Protein AF-A0A6N9PBL4-F1 (afdb_monomer)

Foldseek 3Di:
DVVLVCVVVVVVVVVVVVCCVVCVPQDPPDPCCVPCVVVDDDVVVVVVVVVVVVDALCCVQVVVVVCVVPNCPSVVVVVVVVVVVVVCVVPVVVVCVVVVDDDPLSVVCVVPHPVSSVVVVVVVVVCCVPPVLVSRLQSVQVVVCVSVVVCVVVVDDPVVSSVVSSVVVVVVVVVVVVVVVD

Secondary structure (DSSP, 8-state):
-HHHHHHHHHHHHHHHHHHHHHHTT----SHHHHHHGGG---HHHHHHHHHHHH--HIIIIIIHHHHHHS-GGGHHHHHHHHHHHHHHHHHTHHHHHHHT---HHHHHHHHT-HHHHHHHHHHHHHHIIIIIHHHHHHHHHHHHHHHHTHHHHH-S-THHHHHHHHHHHHHHHHHHHHHHT-

Solvent-accessible surface area (backbone atoms only — not comparable to full-atom values): 10303 Å² total; per-residue (Å²): 103,72,64,59,52,53,53,49,53,51,50,51,50,50,51,52,50,54,48,52,66,65,54,70,79,59,76,76,86,41,74,60,44,73,74,48,50,75,84,62,72,53,68,68,57,56,52,51,51,57,52,55,70,67,66,42,52,36,54,68,48,48,51,50,49,48,30,71,75,66,44,76,64,64,53,54,57,56,55,53,48,53,55,49,49,52,54,40,54,71,63,45,42,68,53,45,68,72,65,71,61,90,44,73,50,56,51,44,27,76,73,74,32,66,67,56,21,50,54,51,48,51,52,49,52,50,47,39,64,72,49,51,51,53,47,44,40,50,34,43,22,49,52,52,38,69,74,65,42,48,46,76,74,69,77,46,64,72,65,58,62,34,52,52,40,34,51,52,53,50,51,54,53,49,53,51,59,60,59,76,77,111

Structure (mmCIF, N/CA/C/O backbone):
data_AF-A0A6N9PBL4-F1
#
_entry.id   AF-A0A6N9PBL4-F1
#
loop_
_atom_site.group_PDB
_atom_site.id
_atom_site.type_symbol
_atom_site.label_atom_id
_atom_site.label_alt_id
_atom_site.label_comp_id
_atom_site.label_asym_id
_atom_site.label_entity_id
_atom_site.label_seq_id
_atom_site.pdbx_PDB_ins_code
_atom_site.Cartn_x
_atom_site.Cartn_y
_atom_site.Cartn_z
_atom_site.occupancy
_atom_site.B_iso_or_equiv
_atom_site.auth_seq_id
_atom_site.auth_comp_id
_atom_site.auth_asym_id
_atom_site.auth_atom_id
_atom_site.pdbx_PDB_model_num
ATOM 1 N N . MET A 1 1 ? 10.351 -9.008 -26.653 1.00 64.06 1 MET A N 1
ATOM 2 C CA . MET A 1 1 ? 9.646 -7.709 -26.704 1.00 64.06 1 MET A CA 1
ATOM 3 C C . MET A 1 1 ? 8.263 -7.801 -27.332 1.00 64.06 1 MET A C 1
ATOM 5 O O . MET A 1 1 ? 7.309 -7.540 -26.617 1.00 64.06 1 MET A O 1
ATOM 9 N N . LEU A 1 2 ? 8.120 -8.185 -28.611 1.00 69.62 2 LEU A N 1
ATOM 10 C CA . LEU A 1 2 ? 6.798 -8.228 -29.263 1.00 69.62 2 LEU A CA 1
ATOM 11 C C . LEU A 1 2 ? 5.816 -9.171 -28.544 1.00 69.62 2 LEU A C 1
ATOM 13 O O . LEU A 1 2 ? 4.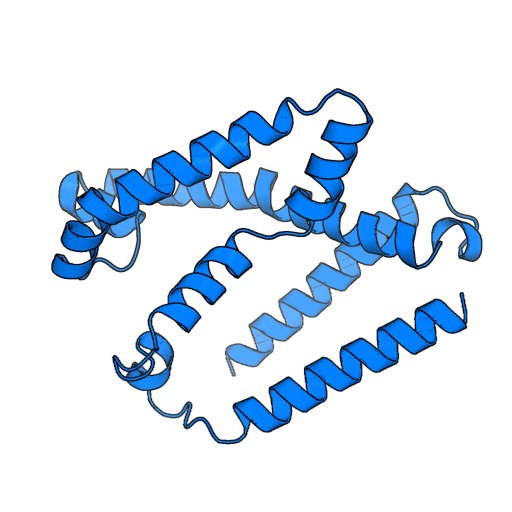695 -8.768 -28.259 1.00 69.62 2 LEU A O 1
ATOM 17 N N . TRP A 1 3 ? 6.267 -10.373 -28.156 1.00 76.00 3 TRP A N 1
ATOM 18 C CA . TRP A 1 3 ? 5.472 -11.294 -27.329 1.00 76.00 3 TRP A CA 1
ATOM 19 C C . TRP A 1 3 ? 5.071 -10.616 -26.010 1.00 76.00 3 TRP A C 1
ATOM 21 O O . TRP A 1 3 ? 3.891 -10.448 -25.750 1.00 76.00 3 TRP A O 1
ATOM 31 N N . THR A 1 4 ? 6.032 -10.100 -25.239 1.00 74.00 4 THR A N 1
ATOM 32 C CA . THR A 1 4 ? 5.795 -9.410 -23.956 1.00 74.00 4 THR A CA 1
ATOM 33 C C . THR A 1 4 ? 4.727 -8.312 -24.041 1.00 74.00 4 THR A C 1
ATOM 35 O O . THR A 1 4 ? 3.841 -8.244 -23.190 1.00 74.00 4 THR A O 1
ATOM 38 N N . ILE A 1 5 ? 4.774 -7.484 -25.089 1.00 75.19 5 ILE A N 1
ATOM 39 C CA . ILE A 1 5 ? 3.793 -6.417 -25.324 1.00 75.19 5 ILE A CA 1
ATOM 40 C C . ILE A 1 5 ? 2.411 -7.006 -25.628 1.00 75.19 5 ILE A C 1
ATOM 42 O O . ILE A 1 5 ? 1.425 -6.577 -25.035 1.00 75.19 5 ILE A O 1
ATOM 46 N N . ILE A 1 6 ? 2.334 -8.016 -26.500 1.00 79.94 6 ILE A N 1
ATOM 47 C CA . ILE A 1 6 ? 1.073 -8.680 -26.855 1.00 79.94 6 ILE A CA 1
ATOM 48 C C . ILE A 1 6 ? 0.449 -9.365 -25.631 1.00 79.94 6 ILE A C 1
ATOM 50 O O . ILE A 1 6 ? -0.744 -9.191 -25.393 1.00 79.94 6 ILE A O 1
ATOM 54 N N . SER A 1 7 ? 1.234 -10.075 -24.809 1.00 80.62 7 SER A N 1
ATOM 55 C CA . SER A 1 7 ? 0.738 -10.667 -23.556 1.00 80.62 7 SER A CA 1
ATOM 56 C C . SER A 1 7 ? 0.242 -9.611 -22.578 1.00 80.62 7 SER A C 1
ATOM 58 O O . SER A 1 7 ? -0.800 -9.800 -21.959 1.00 80.62 7 SER A O 1
ATOM 60 N N . PHE A 1 8 ? 0.964 -8.496 -22.438 1.00 78.69 8 PHE A N 1
ATOM 61 C CA . PHE A 1 8 ? 0.611 -7.447 -21.487 1.00 78.69 8 PHE A CA 1
ATOM 62 C C . PHE A 1 8 ? -0.679 -6.733 -21.890 1.00 78.69 8 PHE A C 1
ATOM 64 O O . PHE A 1 8 ? -1.581 -6.575 -21.069 1.00 78.69 8 PHE A O 1
ATOM 71 N N . ILE A 1 9 ? -0.795 -6.349 -23.163 1.00 80.00 9 ILE A N 1
ATOM 72 C CA . ILE A 1 9 ? -2.001 -5.714 -23.701 1.00 80.00 9 ILE A CA 1
ATOM 73 C C . ILE A 1 9 ? -3.171 -6.698 -23.653 1.00 80.00 9 ILE A C 1
ATOM 75 O O . ILE A 1 9 ? -4.248 -6.333 -23.193 1.00 80.00 9 ILE A O 1
ATOM 79 N N . GLY A 1 10 ? -2.957 -7.955 -24.051 1.00 80.88 10 GLY A N 1
ATOM 80 C CA . GLY A 1 10 ? -3.982 -8.997 -24.002 1.00 80.88 10 GLY A CA 1
ATOM 81 C C . GLY A 1 10 ? -4.507 -9.239 -22.587 1.00 80.88 10 GLY A C 1
ATOM 82 O O . GLY A 1 10 ? -5.718 -9.259 -22.381 1.00 80.88 10 GLY A O 1
ATOM 83 N N . PHE A 1 11 ? -3.617 -9.345 -21.598 1.00 81.81 11 PHE A N 1
ATOM 84 C CA . PHE A 1 11 ? -4.002 -9.509 -20.196 1.00 81.81 11 PHE A CA 1
ATOM 85 C C . PHE A 1 11 ? -4.705 -8.264 -19.643 1.00 81.81 11 PHE A C 1
ATOM 87 O O . PHE A 1 11 ? -5.739 -8.383 -18.994 1.00 81.81 11 PHE A O 1
ATOM 94 N N . THR A 1 12 ? -4.201 -7.066 -19.950 1.00 80.50 12 THR A N 1
ATOM 95 C CA . THR A 1 12 ? -4.811 -5.801 -19.505 1.00 80.50 12 THR A CA 1
ATOM 96 C C . THR A 1 12 ? -6.217 -5.629 -20.078 1.00 80.50 12 THR A C 1
ATOM 98 O O . THR A 1 12 ? -7.138 -5.279 -19.345 1.00 80.50 12 THR A O 1
ATOM 101 N N . ILE A 1 13 ? -6.413 -5.931 -21.366 1.00 80.25 13 ILE A N 1
ATOM 102 C CA . ILE A 1 13 ? -7.733 -5.904 -22.006 1.00 80.25 13 ILE A CA 1
ATOM 103 C C . ILE A 1 13 ? -8.637 -6.975 -21.396 1.00 80.25 13 ILE A C 1
ATOM 105 O O . ILE A 1 13 ? -9.785 -6.678 -21.092 1.00 80.25 13 ILE A O 1
ATOM 109 N N . ALA A 1 14 ? -8.140 -8.191 -21.159 1.00 79.06 14 ALA A N 1
ATOM 110 C CA . ALA A 1 14 ? -8.929 -9.243 -20.524 1.00 79.06 14 ALA A CA 1
ATOM 111 C C . ALA A 1 14 ? -9.407 -8.829 -19.124 1.00 79.06 14 ALA A C 1
ATOM 113 O O . ALA A 1 14 ? -10.590 -8.958 -18.824 1.00 79.06 14 ALA A O 1
ATOM 114 N N . VAL A 1 15 ? -8.524 -8.265 -18.293 1.00 78.38 15 VAL A N 1
ATOM 115 C CA . VAL A 1 15 ? -8.885 -7.748 -16.965 1.00 78.38 15 VAL A CA 1
ATOM 116 C C . VAL A 1 15 ? -9.877 -6.592 -17.078 1.00 78.38 15 VAL A C 1
ATOM 118 O O . VAL A 1 15 ? -10.872 -6.595 -16.363 1.00 78.38 15 VAL A O 1
ATOM 121 N N . ALA A 1 16 ? -9.667 -5.643 -17.994 1.00 75.06 16 ALA A N 1
ATOM 122 C CA . ALA A 1 16 ? -10.580 -4.519 -18.203 1.00 75.06 16 ALA A CA 1
ATOM 123 C C . ALA A 1 16 ? -11.970 -4.975 -18.672 1.00 75.06 16 ALA A C 1
ATOM 125 O O . ALA A 1 16 ? -12.979 -4.453 -18.208 1.00 75.06 16 ALA A O 1
ATOM 126 N N . VAL A 1 17 ? -12.033 -5.974 -19.554 1.00 75.12 17 VAL A N 1
ATOM 127 C CA . VAL A 1 17 ? -13.283 -6.565 -20.040 1.00 75.12 17 VAL A CA 1
ATOM 128 C C . VAL A 1 17 ? -13.981 -7.328 -18.916 1.00 75.12 17 VAL A C 1
ATOM 130 O O . VAL A 1 17 ? -15.166 -7.110 -18.694 1.00 75.12 17 VAL A O 1
ATOM 133 N N . ILE A 1 18 ? -13.265 -8.165 -18.161 1.00 76.00 18 ILE A N 1
ATOM 134 C CA . ILE A 1 18 ? -13.829 -8.897 -17.016 1.00 76.00 18 ILE A CA 1
ATOM 135 C C . ILE A 1 18 ? -14.334 -7.922 -15.947 1.00 76.00 18 ILE A C 1
ATOM 137 O O . ILE A 1 18 ? -15.436 -8.107 -15.440 1.00 76.00 18 ILE A O 1
ATOM 141 N N . ALA A 1 19 ? -13.567 -6.874 -15.636 1.00 68.56 19 ALA A N 1
ATOM 142 C CA . ALA A 1 19 ? -13.979 -5.825 -14.712 1.00 68.56 19 ALA A CA 1
ATOM 143 C C . ALA A 1 19 ? -15.228 -5.104 -15.231 1.00 68.56 19 ALA A C 1
ATOM 145 O O . ALA A 1 19 ? -16.215 -5.024 -14.517 1.00 68.56 19 ALA A O 1
ATOM 146 N N . TYR A 1 20 ? -15.247 -4.679 -16.497 1.00 68.12 20 TYR A N 1
ATOM 147 C CA . TYR A 1 20 ? -16.403 -4.009 -17.095 1.00 68.12 20 TYR A CA 1
ATOM 148 C C . TYR A 1 20 ? -17.663 -4.881 -17.083 1.00 68.12 20 TYR A C 1
ATOM 150 O O . TYR A 1 20 ? -18.725 -4.409 -16.693 1.00 68.12 20 TYR A O 1
ATOM 158 N N . PHE A 1 21 ? -17.559 -6.160 -17.456 1.00 65.19 21 PHE A N 1
ATOM 159 C CA . PHE A 1 21 ? -18.693 -7.085 -17.406 1.00 65.19 21 PHE A CA 1
ATOM 160 C C . PHE A 1 21 ? -19.167 -7.353 -15.978 1.00 65.19 21 PHE A C 1
ATOM 162 O O . PHE A 1 21 ? -20.364 -7.500 -15.766 1.00 65.19 21 PHE A O 1
ATOM 169 N N . LYS A 1 22 ? -18.255 -7.396 -15.002 1.00 61.41 22 LYS A N 1
ATOM 170 C CA . LYS A 1 22 ? -18.597 -7.663 -13.602 1.00 61.41 22 LYS A CA 1
ATOM 171 C C . LYS A 1 22 ? -19.119 -6.431 -12.860 1.00 61.41 22 LYS A C 1
ATOM 173 O O . LYS A 1 22 ? -19.887 -6.587 -11.925 1.00 61.41 22 LYS A O 1
ATOM 178 N N . THR A 1 23 ? -18.748 -5.230 -13.299 1.00 58.50 23 THR A N 1
ATOM 179 C CA . THR A 1 23 ? -19.224 -3.946 -12.756 1.00 58.50 23 THR A CA 1
ATOM 180 C C . THR A 1 23 ? -20.518 -3.464 -13.425 1.00 58.50 23 THR A C 1
ATOM 182 O O . THR A 1 23 ? -21.161 -2.555 -12.917 1.00 58.50 23 THR A O 1
ATOM 185 N N . LYS A 1 24 ? -20.935 -4.063 -14.551 1.00 51.72 24 LYS A N 1
ATOM 186 C CA . LYS A 1 24 ? -22.125 -3.638 -15.309 1.00 51.72 24 LYS A CA 1
ATOM 187 C C . LYS A 1 24 ? -23.461 -3.882 -14.586 1.00 51.72 24 LYS A C 1
ATOM 189 O O . LYS A 1 24 ? -24.419 -3.185 -14.899 1.00 51.72 24 LYS A O 1
ATOM 194 N N . ASP A 1 25 ? -23.511 -4.826 -13.647 1.00 50.25 25 ASP A N 1
ATOM 195 C CA . ASP A 1 25 ? -24.736 -5.216 -12.926 1.00 50.25 25 ASP A CA 1
ATOM 196 C C . ASP A 1 25 ? -24.784 -4.735 -11.457 1.00 50.25 25 ASP A C 1
ATOM 198 O O . ASP A 1 25 ? -25.740 -5.052 -10.753 1.00 50.25 25 ASP A O 1
ATOM 202 N N . ASP A 1 26 ? -23.790 -3.972 -10.975 1.00 50.00 26 ASP A N 1
ATOM 203 C CA . ASP A 1 26 ? -23.803 -3.424 -9.607 1.00 50.00 26 ASP A CA 1
ATOM 204 C C . ASP A 1 26 ? -24.421 -2.013 -9.585 1.00 50.00 26 ASP A C 1
ATOM 206 O O . ASP A 1 26 ? -23.862 -1.0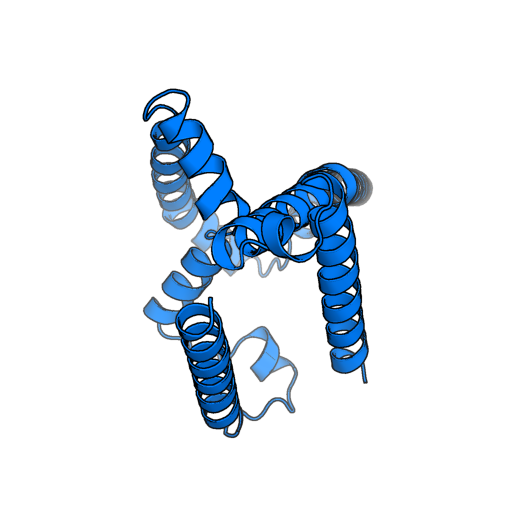58 -10.129 1.00 50.00 26 ASP A O 1
ATOM 210 N N . ASP A 1 27 ? -25.569 -1.875 -8.915 1.00 43.28 27 ASP A N 1
ATOM 211 C CA . ASP A 1 27 ? -26.237 -0.598 -8.635 1.00 43.28 27 ASP A CA 1
ATOM 212 C C . ASP A 1 27 ? -25.378 0.266 -7.687 1.00 43.28 27 ASP A C 1
ATOM 214 O O . ASP A 1 27 ? -25.436 0.156 -6.461 1.00 43.28 27 ASP A O 1
ATOM 218 N N . GLN A 1 28 ? -24.575 1.168 -8.257 1.00 48.75 28 GLN A N 1
ATOM 219 C CA . GLN A 1 28 ? -23.738 2.131 -7.519 1.00 48.75 28 GLN A CA 1
ATOM 220 C C . GLN A 1 28 ? -24.491 3.416 -7.118 1.00 48.75 28 GLN A C 1
ATOM 222 O O . GLN A 1 28 ? -23.882 4.431 -6.784 1.00 48.75 28 GLN A O 1
ATOM 227 N N . THR A 1 29 ? -25.826 3.421 -7.166 1.00 49.22 29 THR A N 1
ATOM 228 C CA . THR A 1 29 ? -26.639 4.633 -6.964 1.00 49.22 29 THR A CA 1
ATOM 229 C C . THR A 1 29 ? -26.885 4.999 -5.500 1.00 49.22 29 THR A C 1
ATOM 231 O O . THR A 1 29 ? -27.443 6.060 -5.225 1.00 49.22 29 THR A O 1
ATOM 234 N N . THR A 1 30 ? -26.498 4.160 -4.535 1.00 48.72 30 THR A N 1
ATOM 235 C CA . THR A 1 30 ? -26.795 4.402 -3.113 1.00 48.72 30 THR A CA 1
ATOM 236 C C . THR A 1 30 ? -25.537 4.276 -2.259 1.00 48.72 30 THR A C 1
ATOM 238 O O . THR A 1 30 ? -24.846 3.261 -2.294 1.00 48.72 30 THR A O 1
ATOM 241 N N . ALA A 1 31 ? -25.254 5.300 -1.445 1.00 49.72 31 ALA A N 1
ATOM 242 C CA . ALA A 1 31 ? -24.062 5.381 -0.595 1.00 49.72 31 ALA A CA 1
ATOM 243 C C . ALA A 1 31 ? -23.891 4.176 0.359 1.00 49.72 31 ALA A C 1
ATOM 245 O O . ALA A 1 31 ? -22.765 3.839 0.712 1.00 49.72 31 ALA A O 1
ATOM 246 N N . GLU A 1 32 ? -24.977 3.485 0.730 1.00 44.75 32 GLU A N 1
ATOM 247 C CA . GLU A 1 32 ? -24.934 2.242 1.521 1.00 44.75 32 GLU A CA 1
ATOM 248 C C . GLU A 1 32 ? -24.449 1.012 0.728 1.00 44.75 32 GLU A C 1
ATOM 250 O O . GLU A 1 32 ? -23.796 0.137 1.301 1.00 44.75 32 GLU A O 1
ATOM 255 N N . GLY A 1 33 ? -24.714 0.948 -0.583 1.00 47.44 33 GLY A N 1
ATOM 256 C CA . GLY A 1 33 ? -24.191 -0.092 -1.477 1.00 47.44 33 GLY A CA 1
ATOM 257 C C . GLY A 1 33 ? -22.682 0.048 -1.685 1.00 47.44 33 GLY A C 1
ATOM 258 O O . GLY A 1 33 ? -21.956 -0.939 -1.594 1.00 47.44 33 GLY A O 1
ATOM 259 N N . TYR A 1 34 ? -22.207 1.291 -1.820 1.00 49.16 34 TYR A N 1
ATOM 260 C CA . TYR A 1 34 ? -20.787 1.622 -1.981 1.00 49.16 34 TYR A CA 1
ATOM 261 C C . TYR A 1 34 ? -19.966 1.411 -0.698 1.00 49.16 34 TYR A C 1
ATOM 263 O O . TYR A 1 34 ? -18.849 0.904 -0.748 1.00 49.16 34 TYR A O 1
ATOM 271 N N . PHE A 1 35 ? -20.511 1.778 0.471 1.00 49.84 35 PHE A N 1
ATOM 272 C CA . PHE A 1 35 ? -19.766 1.711 1.738 1.00 49.84 35 PHE A CA 1
ATOM 273 C C . PHE A 1 35 ? -19.862 0.376 2.475 1.00 49.84 35 PHE A C 1
ATOM 275 O O . PHE A 1 35 ? -18.975 0.071 3.272 1.00 49.84 35 PHE A O 1
ATOM 282 N N . LEU A 1 36 ? -20.921 -0.410 2.259 1.00 48.88 36 LEU A N 1
ATOM 283 C CA . LEU A 1 36 ? -21.159 -1.620 3.050 1.00 48.88 36 LEU A CA 1
ATOM 284 C C . LEU A 1 36 ? -21.409 -2.879 2.225 1.00 48.88 36 LEU A C 1
ATOM 286 O O . LEU A 1 36 ? -21.567 -3.941 2.838 1.00 48.88 36 LEU A O 1
ATOM 290 N N . ALA A 1 37 ? -21.516 -2.757 0.892 1.00 51.34 37 ALA A N 1
ATOM 291 C CA . ALA A 1 37 ? -21.932 -3.827 -0.014 1.00 51.34 37 ALA A CA 1
ATOM 292 C C . ALA A 1 37 ? -22.991 -4.737 0.643 1.00 51.34 37 ALA A C 1
ATOM 294 O O . ALA A 1 37 ? -22.830 -5.945 0.849 1.00 51.34 37 ALA A O 1
ATOM 295 N N . GLY A 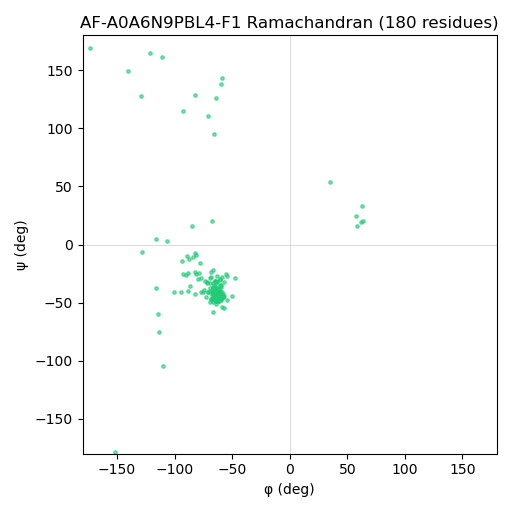1 38 ? -24.047 -4.064 1.114 1.00 45.22 38 GLY A N 1
ATOM 296 C CA . GLY A 1 38 ? -25.261 -4.669 1.646 1.00 45.22 38 GLY A CA 1
ATOM 297 C C . GLY A 1 38 ? -25.092 -5.631 2.824 1.00 45.22 38 GLY A C 1
ATOM 298 O O . GLY A 1 38 ? -25.940 -6.503 2.980 1.00 45.22 38 GLY A O 1
ATOM 299 N N . ARG A 1 39 ? -24.029 -5.541 3.646 1.00 51.78 39 ARG A N 1
ATOM 300 C CA . ARG A 1 39 ? -23.763 -6.504 4.749 1.00 51.78 39 ARG A CA 1
ATOM 301 C C . ARG A 1 39 ? -23.625 -7.961 4.262 1.00 51.78 39 ARG A C 1
ATOM 303 O O . ARG A 1 39 ? -23.708 -8.880 5.075 1.00 51.78 39 ARG A O 1
ATOM 310 N N . GLY A 1 40 ? -23.425 -8.169 2.957 1.00 54.12 40 GLY A N 1
ATOM 311 C CA . GLY A 1 40 ? -23.547 -9.464 2.286 1.00 54.12 40 GLY A CA 1
ATOM 312 C C . GLY A 1 40 ? -22.253 -10.001 1.679 1.00 54.12 40 GLY A C 1
ATOM 313 O O . GLY A 1 40 ? -22.296 -11.038 1.017 1.00 54.12 40 GLY A O 1
ATOM 314 N N . LEU A 1 41 ? -21.101 -9.339 1.878 1.00 61.34 41 LEU A N 1
ATOM 315 C CA . LEU A 1 41 ? -19.848 -9.876 1.348 1.00 61.34 41 LEU A CA 1
ATOM 316 C C . LEU A 1 41 ? -19.507 -11.213 2.018 1.00 61.34 41 LEU A C 1
ATOM 318 O O . LEU A 1 41 ? -19.379 -11.267 3.246 1.00 61.34 41 LEU A O 1
ATOM 322 N N . PRO A 1 42 ? -19.265 -12.279 1.235 1.00 72.50 42 PRO A N 1
ATOM 323 C CA . PRO A 1 42 ? -18.749 -13.518 1.785 1.00 72.50 42 PRO A CA 1
ATOM 324 C C . PRO A 1 42 ? -17.397 -13.243 2.450 1.00 72.50 42 PRO A C 1
ATOM 326 O O . PRO A 1 42 ? -16.552 -12.548 1.880 1.00 72.50 42 PRO A O 1
ATOM 329 N N . GLY A 1 43 ? -17.146 -13.836 3.620 1.00 72.69 43 GLY A N 1
ATOM 330 C CA . GLY A 1 43 ? -15.888 -13.639 4.355 1.00 72.69 43 GLY A CA 1
ATOM 331 C C . GLY A 1 43 ? -14.631 -13.945 3.526 1.00 72.69 43 GLY A C 1
ATOM 332 O O . GLY A 1 43 ? -13.595 -13.321 3.734 1.00 72.69 43 GLY A O 1
ATOM 333 N N . ILE A 1 44 ? -14.740 -14.829 2.525 1.00 76.19 44 ILE A N 1
ATOM 334 C CA . ILE A 1 44 ? -13.659 -15.131 1.577 1.00 76.19 44 ILE A CA 1
ATOM 335 C C . ILE A 1 44 ? -13.270 -13.910 0.723 1.00 76.19 44 ILE A C 1
ATOM 337 O O . ILE A 1 44 ? -12.092 -13.702 0.455 1.00 76.19 44 ILE A O 1
ATOM 341 N N . VAL A 1 45 ? -14.241 -13.078 0.328 1.00 77.88 45 VAL A N 1
ATOM 342 C CA . VAL A 1 45 ? -14.014 -11.874 -0.488 1.00 77.88 45 VAL A CA 1
ATOM 343 C C . VAL A 1 45 ? -13.379 -10.781 0.366 1.00 77.88 45 VAL A C 1
ATOM 345 O O . VAL A 1 45 ? -12.450 -10.120 -0.085 1.00 77.88 45 VAL A O 1
ATOM 348 N N . ILE A 1 46 ? -13.811 -10.647 1.624 1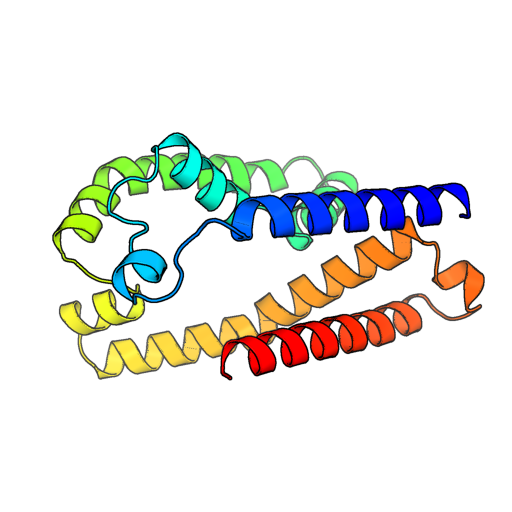.00 76.06 46 ILE A N 1
ATOM 349 C CA . ILE A 1 46 ? -13.207 -9.714 2.587 1.00 76.06 46 ILE A CA 1
ATOM 350 C C . ILE A 1 46 ? -11.744 -10.096 2.842 1.00 76.06 46 ILE A C 1
ATOM 352 O O . ILE A 1 46 ? -10.860 -9.248 2.745 1.00 76.06 46 ILE A O 1
ATOM 356 N N . ALA A 1 47 ? -11.475 -11.377 3.111 1.00 77.25 47 ALA A N 1
ATOM 357 C CA . ALA A 1 47 ? -10.117 -11.876 3.303 1.00 77.25 47 ALA A CA 1
ATOM 358 C C . ALA A 1 47 ? -9.254 -11.673 2.047 1.00 77.25 47 ALA A C 1
ATOM 360 O O . ALA A 1 47 ? -8.128 -11.193 2.150 1.00 77.25 47 ALA A O 1
ATOM 361 N N . GLY A 1 48 ? -9.800 -11.969 0.862 1.00 81.31 48 GLY A N 1
ATOM 362 C CA . GLY A 1 48 ? -9.128 -11.735 -0.415 1.00 81.31 48 GLY A CA 1
ATOM 363 C C . GLY A 1 48 ? -8.789 -10.262 -0.641 1.00 81.3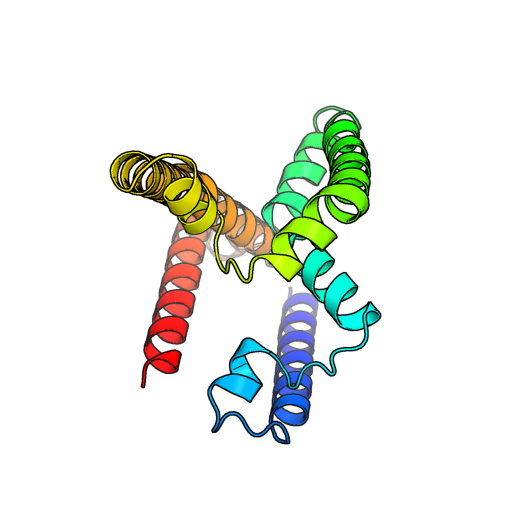1 48 GLY A C 1
ATOM 364 O O . GLY A 1 48 ? -7.656 -9.949 -0.987 1.00 81.31 48 GLY A O 1
ATOM 365 N N . SER A 1 49 ? -9.727 -9.349 -0.377 1.00 81.19 49 SER A N 1
ATOM 366 C CA . SER A 1 49 ? -9.489 -7.907 -0.494 1.00 81.19 49 SER A CA 1
ATOM 367 C C . SER A 1 49 ? -8.411 -7.429 0.475 1.00 81.19 49 SER A C 1
ATOM 369 O O . SER A 1 49 ? -7.522 -6.695 0.063 1.00 81.19 49 SER A O 1
ATOM 371 N N . LEU A 1 50 ? -8.451 -7.861 1.740 1.00 80.88 50 LEU A N 1
ATOM 372 C CA . LEU A 1 50 ? -7.446 -7.486 2.740 1.00 80.88 50 LEU A CA 1
ATOM 373 C C . LEU A 1 50 ? -6.046 -7.988 2.364 1.00 80.88 50 LEU A C 1
ATOM 375 O O . LEU A 1 50 ? -5.073 -7.252 2.523 1.00 80.88 50 LEU A O 1
ATOM 379 N N . LEU A 1 51 ? -5.940 -9.208 1.825 1.00 82.94 51 LEU A N 1
ATOM 380 C CA . LEU A 1 51 ? -4.675 -9.735 1.307 1.00 82.94 51 LEU A CA 1
ATOM 381 C C . LEU A 1 51 ? -4.187 -8.946 0.087 1.00 82.94 51 LEU A C 1
ATOM 383 O O . LEU A 1 51 ? -3.016 -8.582 0.024 1.00 82.94 51 LEU A O 1
ATOM 387 N N . LEU A 1 52 ? -5.078 -8.631 -0.857 1.00 81.38 52 LEU A N 1
ATOM 388 C CA . LEU A 1 52 ? -4.743 -7.843 -2.047 1.00 81.38 52 LEU A CA 1
ATOM 389 C C . LEU A 1 52 ? -4.313 -6.413 -1.703 1.00 81.38 52 LEU A C 1
ATOM 391 O O . LEU A 1 52 ? -3.472 -5.857 -2.396 1.00 81.38 52 LEU A O 1
ATOM 395 N N . THR A 1 53 ? -4.847 -5.823 -0.631 1.00 82.00 53 THR A N 1
ATOM 396 C CA . THR A 1 53 ? -4.401 -4.511 -0.136 1.00 82.00 53 THR A CA 1
ATOM 397 C C . THR A 1 53 ? -2.995 -4.561 0.458 1.00 82.00 53 THR A C 1
ATOM 399 O O . THR A 1 53 ? -2.292 -3.553 0.425 1.00 82.00 53 THR A O 1
ATOM 402 N N . ASN A 1 54 ? -2.571 -5.704 1.004 1.00 82.75 54 ASN A N 1
ATOM 403 C CA . ASN A 1 54 ? -1.210 -5.850 1.510 1.00 82.75 54 ASN A CA 1
ATOM 404 C C . ASN A 1 54 ? -0.201 -6.007 0.363 1.00 82.75 54 ASN A C 1
ATOM 406 O O . ASN A 1 54 ? 0.836 -5.354 0.394 1.00 82.75 54 ASN A O 1
ATOM 410 N N . ILE A 1 55 ? -0.543 -6.782 -0.675 1.00 83.06 55 ILE A N 1
ATOM 411 C CA . ILE A 1 55 ? 0.353 -7.060 -1.805 1.00 83.06 55 ILE A CA 1
ATOM 412 C C . ILE A 1 55 ? 0.532 -5.819 -2.684 1.00 83.06 55 ILE A C 1
ATOM 414 O O . ILE A 1 55 ? -0.355 -5.424 -3.440 1.00 83.06 55 ILE A O 1
ATOM 418 N N . SER A 1 56 ? 1.735 -5.250 -2.649 1.00 81.44 56 SER A N 1
ATOM 419 C CA . SER A 1 56 ? 2.116 -4.092 -3.460 1.00 81.44 56 SER A CA 1
ATOM 420 C C . SER A 1 56 ? 3.316 -4.381 -4.372 1.00 81.44 56 SER A C 1
ATOM 422 O O . SER A 1 56 ? 4.057 -5.352 -4.193 1.00 81.44 56 SER A O 1
ATOM 424 N N . ALA A 1 57 ? 3.542 -3.511 -5.364 1.00 76.94 57 ALA A N 1
ATOM 425 C CA . ALA A 1 57 ? 4.724 -3.585 -6.232 1.00 76.94 57 ALA A CA 1
ATOM 426 C C . ALA A 1 57 ? 6.044 -3.449 -5.443 1.00 76.94 57 ALA A C 1
ATOM 428 O O . ALA A 1 57 ? 7.064 -4.025 -5.823 1.00 76.94 57 ALA A O 1
ATOM 429 N N . GLU A 1 58 ? 6.011 -2.722 -4.323 1.00 80.19 58 GLU A N 1
ATOM 430 C CA . GLU A 1 58 ? 7.119 -2.612 -3.374 1.00 80.19 58 GLU A CA 1
ATOM 431 C C . GLU A 1 58 ? 7.455 -3.972 -2.756 1.00 80.19 58 GLU A C 1
ATOM 433 O O . GLU A 1 58 ? 8.616 -4.380 -2.776 1.00 80.19 58 GLU A O 1
ATOM 438 N N . GLN A 1 59 ? 6.460 -4.712 -2.262 1.00 81.06 59 GLN A N 1
ATOM 439 C CA . GLN A 1 59 ? 6.703 -6.052 -1.729 1.00 81.06 59 GLN A CA 1
ATOM 440 C C . GLN A 1 59 ? 7.195 -6.995 -2.835 1.00 81.06 59 GLN A C 1
ATOM 442 O O . GLN A 1 59 ? 8.237 -7.629 -2.682 1.00 81.06 59 GLN A O 1
ATOM 447 N N . LEU A 1 60 ? 6.526 -7.030 -3.990 1.00 80.75 60 LEU A N 1
ATOM 448 C CA . LEU A 1 60 ? 6.853 -7.978 -5.062 1.00 80.75 60 LEU A CA 1
ATOM 449 C C . LEU A 1 60 ? 8.249 -7.805 -5.671 1.00 80.75 60 LEU A C 1
ATOM 451 O O . LEU A 1 60 ? 8.830 -8.791 -6.114 1.00 80.75 60 LEU A O 1
ATOM 455 N N . VAL A 1 61 ? 8.796 -6.592 -5.736 1.00 79.75 61 VAL A N 1
ATOM 456 C CA . VAL A 1 61 ? 10.115 -6.366 -6.359 1.00 79.75 61 VAL A CA 1
ATOM 457 C C . VAL A 1 61 ? 11.150 -5.865 -5.363 1.00 79.75 61 VAL A C 1
ATOM 459 O O . VAL A 1 61 ? 12.298 -6.303 -5.411 1.00 79.75 61 VAL A O 1
ATOM 462 N N . GLY A 1 62 ? 10.759 -5.010 -4.421 1.00 77.44 62 GLY A N 1
ATOM 463 C CA . GLY A 1 62 ? 11.641 -4.505 -3.373 1.00 77.44 62 GLY A CA 1
ATOM 464 C C . GLY A 1 62 ? 12.069 -5.609 -2.410 1.00 77.44 62 GLY A C 1
ATOM 465 O O . GLY A 1 62 ? 13.262 -5.890 -2.302 1.00 77.44 62 GLY A O 1
ATOM 466 N N . THR A 1 63 ? 11.120 -6.287 -1.754 1.00 79.94 63 THR A N 1
ATOM 467 C CA . THR A 1 63 ? 11.474 -7.327 -0.763 1.00 79.94 63 THR A CA 1
ATOM 468 C C . THR A 1 63 ? 12.085 -8.574 -1.406 1.00 79.94 63 THR A C 1
ATOM 470 O O . THR A 1 63 ? 13.025 -9.148 -0.852 1.00 79.94 63 THR A O 1
ATOM 473 N N . ASN A 1 64 ? 11.656 -8.939 -2.619 1.00 83.75 64 ASN A N 1
ATOM 474 C CA . ASN A 1 64 ? 12.280 -10.020 -3.389 1.00 83.75 64 ASN A CA 1
ATOM 475 C C . ASN A 1 64 ? 13.714 -9.668 -3.817 1.00 83.75 64 ASN A C 1
ATOM 477 O O . ASN A 1 64 ? 14.611 -10.502 -3.692 1.00 83.75 64 ASN A O 1
ATOM 481 N N . GLY A 1 65 ? 13.965 -8.426 -4.245 1.00 79.94 65 GLY A N 1
ATOM 482 C CA . GLY A 1 65 ? 15.313 -7.945 -4.554 1.00 79.94 65 GLY A CA 1
ATOM 483 C C . GLY A 1 65 ? 16.221 -7.896 -3.322 1.00 79.94 65 GLY A C 1
ATOM 484 O O . GLY A 1 65 ? 17.377 -8.308 -3.390 1.00 79.94 65 GLY A O 1
ATOM 485 N N . GLN A 1 66 ? 15.689 -7.464 -2.174 1.00 80.62 66 GLN A N 1
ATOM 486 C CA . GLN A 1 66 ? 16.406 -7.499 -0.895 1.00 80.62 66 GLN A CA 1
ATOM 487 C C . GLN A 1 66 ? 16.737 -8.933 -0.473 1.00 80.62 66 GLN A C 1
ATOM 489 O O . GLN A 1 66 ? 17.863 -9.199 -0.060 1.00 80.62 66 GLN A O 1
ATOM 494 N N . THR A 1 67 ? 15.798 -9.867 -0.629 1.00 83.69 67 THR A N 1
ATOM 495 C CA . THR A 1 67 ? 15.998 -11.288 -0.303 1.00 83.69 67 THR A CA 1
ATOM 496 C C . THR A 1 67 ? 17.054 -11.932 -1.199 1.00 83.69 67 THR A C 1
ATOM 498 O O . THR A 1 67 ? 17.853 -12.732 -0.722 1.00 83.69 67 THR A O 1
ATOM 501 N N . TRP A 1 68 ? 17.099 -11.543 -2.476 1.00 82.25 68 TRP A N 1
ATOM 502 C CA . TRP A 1 68 ? 18.122 -11.992 -3.420 1.00 82.25 68 TRP A CA 1
ATOM 503 C C . TRP A 1 68 ? 19.519 -11.453 -3.086 1.00 82.25 68 TRP A C 1
ATOM 505 O O . TRP A 1 68 ? 20.503 -12.179 -3.191 1.00 82.25 68 TRP A O 1
ATOM 515 N N . ALA A 1 69 ? 19.620 -10.176 -2.705 1.00 82.81 69 ALA A N 1
ATOM 516 C CA . ALA A 1 69 ? 20.901 -9.530 -2.415 1.00 82.81 69 ALA A CA 1
ATOM 517 C C . ALA A 1 69 ? 21.459 -9.864 -1.023 1.00 82.81 69 ALA A C 1
ATOM 519 O O . ALA A 1 69 ? 22.671 -9.836 -0.823 1.00 82.81 69 ALA A O 1
ATOM 520 N N . SER A 1 70 ? 20.579 -10.125 -0.058 1.00 77.12 70 SER A N 1
ATOM 521 C CA . SER A 1 70 ? 20.946 -10.427 1.322 1.00 77.12 70 SER A CA 1
ATOM 522 C C . SER A 1 70 ? 20.657 -11.895 1.640 1.00 77.12 70 SER A C 1
ATOM 524 O O . SER A 1 70 ? 21.414 -12.762 1.228 1.00 77.12 70 SER A O 1
ATOM 526 N N . ASN A 1 71 ? 19.592 -12.193 2.379 1.00 83.06 71 ASN A N 1
ATOM 527 C CA . ASN A 1 71 ? 19.141 -13.541 2.723 1.00 83.06 71 ASN A CA 1
ATOM 528 C C . ASN A 1 71 ? 17.614 -13.519 2.936 1.00 83.06 71 ASN A C 1
ATOM 530 O O . ASN A 1 71 ? 16.983 -12.466 2.874 1.00 83.06 71 ASN A O 1
ATOM 534 N N . MET A 1 72 ? 17.009 -14.656 3.295 1.00 82.50 72 MET A N 1
ATOM 535 C CA . MET A 1 72 ? 15.579 -14.764 3.653 1.00 82.50 72 MET A CA 1
ATOM 536 C C . MET A 1 72 ? 15.186 -14.050 4.967 1.00 82.50 72 MET A C 1
ATOM 538 O O . MET A 1 72 ? 14.145 -14.346 5.548 1.00 82.50 72 MET A O 1
ATOM 542 N N . SER A 1 73 ? 15.982 -13.096 5.458 1.00 83.75 73 SER A N 1
ATOM 543 C CA . SER A 1 73 ? 15.683 -12.324 6.671 1.00 83.75 73 SER A CA 1
ATOM 544 C C . SER A 1 73 ? 14.441 -11.442 6.517 1.00 83.75 73 SER A C 1
ATOM 546 O O . SER A 1 73 ? 13.703 -11.272 7.485 1.00 83.75 73 SER A O 1
ATOM 548 N N . ALA A 1 74 ? 14.154 -10.947 5.307 1.00 79.88 74 ALA A N 1
ATOM 549 C CA . ALA A 1 74 ? 12.939 -10.180 5.017 1.00 79.88 74 ALA A CA 1
ATOM 550 C C . ALA A 1 74 ? 11.652 -10.978 5.312 1.00 79.88 74 ALA A C 1
ATOM 552 O O . ALA A 1 74 ? 10.645 -10.401 5.716 1.00 79.88 74 ALA A O 1
ATOM 553 N N . MET A 1 75 ? 11.701 -12.314 5.218 1.00 83.69 75 MET A N 1
ATOM 554 C CA . MET A 1 75 ? 10.570 -13.193 5.536 1.00 83.69 75 MET A CA 1
ATOM 555 C C . MET A 1 75 ? 10.157 -13.111 7.013 1.00 83.69 75 MET A C 1
ATOM 557 O O . MET A 1 75 ? 8.989 -13.317 7.334 1.00 83.69 75 MET A O 1
ATOM 561 N N . ALA A 1 76 ? 11.082 -12.777 7.921 1.00 86.38 76 ALA A N 1
ATOM 562 C CA . ALA A 1 76 ? 10.759 -12.624 9.337 1.00 86.38 76 ALA A CA 1
ATOM 563 C C . ALA A 1 76 ? 9.716 -11.517 9.567 1.00 86.38 76 ALA A C 1
ATOM 565 O O . ALA A 1 76 ? 8.851 -11.668 10.428 1.00 86.38 76 ALA A O 1
ATOM 566 N N . PHE A 1 77 ? 9.757 -10.440 8.773 1.00 83.81 77 PHE A N 1
ATOM 567 C CA . PHE A 1 77 ? 8.786 -9.351 8.865 1.00 83.81 77 PHE A CA 1
ATOM 568 C C . PHE A 1 77 ? 7.378 -9.820 8.483 1.00 83.81 77 PHE A C 1
ATOM 570 O O . PHE A 1 77 ? 6.428 -9.580 9.225 1.00 83.81 77 PHE A O 1
ATOM 577 N N . GLU A 1 78 ? 7.259 -10.574 7.390 1.00 84.44 78 GLU A N 1
ATOM 578 C CA . GLU A 1 78 ? 5.980 -11.104 6.902 1.00 84.44 78 GLU A CA 1
ATOM 579 C C . GLU A 1 78 ? 5.375 -12.140 7.863 1.00 84.44 78 GLU A C 1
ATOM 581 O O . GLU A 1 78 ? 4.181 -12.105 8.165 1.00 84.44 78 GLU A O 1
ATOM 586 N N . VAL A 1 79 ? 6.199 -13.032 8.429 1.00 87.88 79 VAL A N 1
ATOM 587 C CA . VAL A 1 79 ? 5.730 -14.032 9.406 1.00 87.88 79 VAL A CA 1
ATOM 588 C C . VAL A 1 79 ? 5.231 -13.357 10.68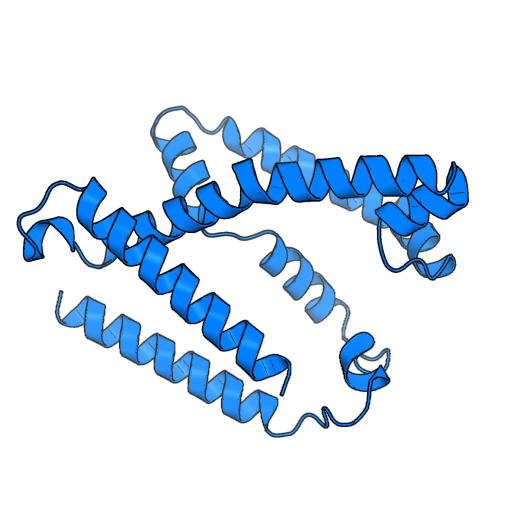7 1.00 87.88 79 VAL A C 1
ATOM 590 O O . VAL A 1 79 ? 4.165 -13.707 11.199 1.00 87.88 79 VAL A O 1
ATOM 593 N N . VAL A 1 80 ? 5.963 -12.363 11.198 1.00 89.94 80 VAL A N 1
ATOM 594 C CA . VAL A 1 80 ? 5.543 -11.602 12.387 1.00 89.94 80 VAL A CA 1
ATOM 595 C C . VAL A 1 80 ? 4.287 -10.777 12.098 1.00 89.94 80 VAL A C 1
ATOM 597 O O . VAL A 1 80 ? 3.400 -10.704 12.956 1.00 89.94 80 VAL A O 1
ATOM 600 N N . ALA A 1 81 ? 4.165 -10.199 10.899 1.00 86.94 81 ALA A N 1
ATOM 601 C CA . ALA A 1 81 ? 2.969 -9.481 10.472 1.00 86.94 81 ALA A CA 1
ATOM 602 C C . ALA A 1 81 ? 1.742 -10.405 10.449 1.00 86.94 81 ALA A C 1
ATOM 604 O O . ALA A 1 81 ? 0.718 -10.060 11.036 1.00 86.94 81 ALA A O 1
ATOM 605 N N . ALA A 1 82 ? 1.860 -11.614 9.890 1.00 86.69 82 ALA A N 1
ATOM 606 C CA . ALA A 1 82 ? 0.773 -12.592 9.855 1.00 86.69 82 ALA A CA 1
ATOM 607 C C . ALA A 1 82 ? 0.278 -12.978 11.262 1.00 86.69 82 ALA A C 1
ATOM 609 O O . ALA A 1 82 ? -0.928 -12.966 11.530 1.00 86.69 82 ALA A O 1
ATOM 610 N N . VAL A 1 83 ? 1.198 -13.259 12.193 1.00 89.12 83 VAL A N 1
ATOM 611 C CA . VAL A 1 83 ? 0.851 -13.558 13.595 1.00 89.12 83 VAL A CA 1
ATOM 612 C C . VAL A 1 83 ? 0.193 -12.351 14.270 1.00 89.12 83 VAL A C 1
ATOM 614 O O . VAL A 1 83 ? -0.819 -12.497 14.959 1.00 89.12 83 VAL A O 1
ATOM 617 N N . SER A 1 84 ? 0.716 -11.147 14.039 1.00 88.00 84 SER A N 1
ATOM 618 C CA . SER A 1 84 ? 0.149 -9.911 14.590 1.00 88.00 84 SER A CA 1
ATOM 619 C C . SER A 1 84 ? -1.259 -9.644 14.052 1.00 88.00 84 SER A C 1
ATOM 621 O O . SER A 1 84 ? -2.147 -9.271 14.818 1.00 88.00 84 SER A O 1
ATOM 623 N N . CYS A 1 85 ? -1.501 -9.902 12.764 1.00 85.12 85 CYS A N 1
ATOM 624 C CA . CYS A 1 85 ? -2.820 -9.808 12.143 1.00 85.12 85 CYS A CA 1
ATOM 625 C C . CYS A 1 85 ? -3.812 -10.806 12.746 1.00 85.12 85 CYS A C 1
ATOM 627 O O . CYS A 1 85 ? -4.953 -10.428 12.993 1.00 85.12 85 CYS A O 1
ATOM 629 N N . LEU A 1 86 ? -3.394 -12.042 13.045 1.00 87.69 86 LEU A N 1
ATOM 630 C CA . LEU A 1 86 ? -4.247 -13.024 13.728 1.00 87.69 86 LEU A CA 1
ATOM 631 C C . LEU A 1 86 ? -4.654 -12.549 15.127 1.00 87.69 86 LEU A C 1
ATOM 633 O O . LEU A 1 86 ? -5.831 -12.603 15.486 1.00 87.69 86 LEU A O 1
ATOM 637 N N . ILE A 1 87 ? -3.702 -12.028 15.904 1.00 88.75 87 ILE A N 1
ATOM 638 C CA . ILE A 1 87 ? -3.979 -11.472 17.236 1.00 88.75 87 ILE A CA 1
ATOM 639 C C . ILE A 1 87 ? -4.933 -10.274 17.118 1.00 88.75 87 ILE A C 1
ATOM 641 O O . ILE A 1 87 ? -5.932 -10.188 17.835 1.00 88.75 87 ILE A O 1
ATOM 645 N N . LEU A 1 88 ? -4.674 -9.364 16.179 1.00 85.69 88 LEU A N 1
ATOM 646 C CA . LEU A 1 88 ? -5.511 -8.189 15.949 1.00 85.69 88 LEU A CA 1
ATOM 647 C C . LEU A 1 88 ? -6.927 -8.578 15.493 1.00 85.69 88 LEU A C 1
ATOM 649 O O . LEU A 1 88 ? -7.903 -7.990 15.963 1.00 85.69 88 LEU A O 1
ATOM 653 N N . ALA A 1 89 ? -7.058 -9.605 14.653 1.00 84.00 89 ALA A N 1
ATOM 654 C CA . ALA A 1 89 ? -8.340 -10.139 14.206 1.00 84.00 89 ALA A CA 1
ATOM 655 C C . ALA A 1 89 ? -9.158 -10.746 15.360 1.00 84.00 89 ALA A C 1
ATOM 657 O O . ALA A 1 89 ? -10.367 -10.542 15.424 1.00 84.00 89 ALA A O 1
ATOM 658 N N . LEU A 1 90 ? -8.524 -11.447 16.304 1.00 85.69 90 LEU A N 1
ATOM 659 C CA . LEU A 1 90 ? -9.234 -12.065 17.430 1.00 85.69 90 LEU A CA 1
ATOM 660 C C . LEU A 1 90 ? -9.620 -11.059 18.522 1.00 85.69 90 LEU A C 1
ATOM 662 O O . LEU A 1 90 ? -10.719 -11.136 19.068 1.00 85.69 90 LEU A O 1
ATOM 666 N N . PHE A 1 91 ? -8.738 -10.110 18.849 1.00 83.75 91 PHE A N 1
ATOM 667 C CA . PHE A 1 91 ? -8.935 -9.216 19.997 1.00 83.75 91 PHE A CA 1
ATOM 668 C C . PHE A 1 91 ? -9.464 -7.832 19.621 1.00 83.75 91 PHE A C 1
ATOM 670 O O . PHE A 1 91 ? -10.317 -7.278 20.322 1.00 83.75 91 PHE A O 1
ATOM 677 N N . ALA A 1 92 ? -8.956 -7.251 18.536 1.00 78.06 92 ALA A N 1
ATOM 678 C CA . ALA A 1 92 ? -9.228 -5.864 18.184 1.00 78.06 92 ALA A CA 1
ATOM 679 C C . ALA A 1 92 ? -10.405 -5.742 17.208 1.00 78.06 92 ALA A C 1
ATOM 681 O O . ALA A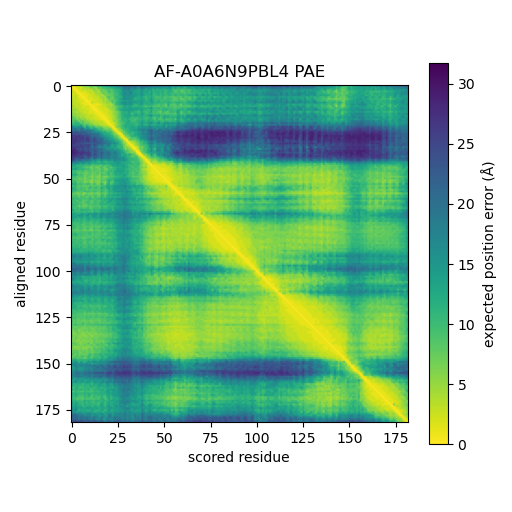 1 92 ? -11.274 -4.896 17.418 1.00 78.06 92 ALA A O 1
ATOM 682 N N . ALA A 1 93 ? -10.505 -6.628 16.210 1.00 78.00 93 ALA A N 1
ATOM 683 C CA . ALA A 1 93 ? -11.605 -6.614 15.243 1.00 78.00 93 ALA A CA 1
ATOM 684 C C . ALA A 1 93 ? -13.010 -6.656 15.882 1.00 78.00 93 ALA A C 1
ATOM 686 O O . ALA A 1 93 ? -13.821 -5.794 15.535 1.00 78.00 93 ALA A O 1
ATOM 687 N N . PRO A 1 94 ? -13.332 -7.536 16.859 1.00 75.00 94 PRO A N 1
ATOM 688 C CA . PRO A 1 94 ? -14.660 -7.523 17.479 1.00 75.00 94 PRO A CA 1
ATOM 689 C C . PRO A 1 94 ? -14.927 -6.253 18.293 1.00 75.00 94 PRO A C 1
ATOM 691 O O . PRO A 1 94 ? -16.083 -5.910 18.532 1.00 75.00 94 PRO A O 1
ATOM 694 N N . ARG A 1 95 ? -13.878 -5.549 18.734 1.00 74.56 95 ARG A N 1
ATOM 695 C CA . ARG A 1 95 ? -13.996 -4.293 19.479 1.00 74.56 95 ARG A CA 1
ATOM 696 C C . ARG A 1 95 ? -14.211 -3.110 18.533 1.00 74.56 95 ARG A C 1
ATOM 698 O O . ARG A 1 95 ? -15.084 -2.293 18.800 1.00 74.56 95 ARG A O 1
ATOM 705 N N . TYR A 1 96 ? -13.481 -3.070 17.417 1.00 73.06 96 TYR A N 1
ATOM 706 C CA . TYR A 1 96 ? -13.571 -2.014 16.405 1.00 73.06 96 TYR A CA 1
ATOM 707 C C . TYR A 1 96 ? -14.862 -2.069 15.594 1.00 73.06 96 TYR A C 1
ATOM 709 O O . TYR A 1 96 ? -15.500 -1.037 15.392 1.00 73.06 96 TYR A O 1
ATOM 717 N N . LEU A 1 97 ? -15.302 -3.272 15.213 1.00 72.94 97 LEU A N 1
ATOM 718 C CA . LEU A 1 97 ? -16.562 -3.457 14.492 1.00 72.94 97 LEU A CA 1
ATOM 719 C C . LEU A 1 97 ? -17.778 -3.070 15.350 1.00 72.94 97 LEU A C 1
ATOM 721 O O . LEU A 1 97 ? -18.765 -2.572 14.820 1.00 72.94 97 LEU A O 1
ATOM 725 N N . LYS A 1 98 ? -17.706 -3.243 16.679 1.00 69.25 98 LYS A N 1
ATOM 726 C CA . LYS A 1 98 ? -18.775 -2.830 17.608 1.00 69.25 98 LYS A CA 1
ATOM 727 C C . LYS A 1 98 ? -18.809 -1.327 17.876 1.00 69.25 98 LYS A C 1
ATOM 729 O O . LYS A 1 98 ? -19.875 -0.806 18.177 1.00 69.25 98 LYS A O 1
ATOM 734 N N . SER A 1 99 ? -17.670 -0.637 17.803 1.00 65.19 99 SER A N 1
ATOM 735 C CA . SER A 1 99 ? -17.600 0.806 18.063 1.00 65.19 99 SER A CA 1
ATOM 736 C C . SER A 1 99 ? -18.015 1.672 16.869 1.00 65.19 99 SER A C 1
ATOM 738 O O . SER A 1 99 ? -18.135 2.879 17.037 1.00 65.19 99 SER A O 1
ATOM 740 N N . GLY A 1 100 ? -18.212 1.088 15.679 1.00 65.19 100 GLY A N 1
ATOM 741 C CA . GLY A 1 100 ? -18.629 1.825 14.477 1.00 65.19 100 GLY A CA 1
ATOM 742 C C . GLY A 1 100 ? -17.614 2.870 13.999 1.00 65.19 100 GLY A C 1
ATOM 743 O O . GLY A 1 100 ? -17.979 3.802 13.293 1.00 65.19 100 GLY A O 1
ATOM 744 N N . ILE A 1 101 ? -16.351 2.742 14.413 1.00 70.06 101 ILE A N 1
ATOM 745 C CA . ILE A 1 101 ? -15.298 3.706 14.090 1.00 70.06 101 ILE A CA 1
ATOM 746 C C . ILE A 1 101 ? -14.767 3.388 12.696 1.00 70.06 101 ILE A C 1
ATOM 748 O O . ILE A 1 101 ? -14.387 2.250 12.424 1.00 70.06 101 ILE A O 1
ATOM 752 N N . SER A 1 102 ? -14.718 4.402 11.835 1.00 65.38 102 SER A N 1
ATOM 753 C CA . SER A 1 102 ? -14.361 4.233 10.426 1.00 65.38 102 SER A CA 1
ATOM 754 C C . SER A 1 102 ? -12.860 4.369 10.163 1.00 65.38 102 SER A C 1
ATOM 756 O O . SER A 1 102 ? -12.336 3.786 9.217 1.00 65.38 102 SER A O 1
ATOM 758 N N . THR A 1 103 ? -12.139 5.118 11.007 1.00 75.69 103 THR A N 1
ATOM 759 C CA . THR A 1 103 ? -10.714 5.410 10.793 1.00 75.69 103 THR A CA 1
ATOM 760 C C . THR A 1 103 ? -9.892 5.374 12.088 1.00 75.69 103 THR A C 1
ATOM 762 O O . THR A 1 103 ? -10.365 5.717 13.173 1.00 75.69 103 THR A O 1
ATOM 765 N N . ILE A 1 104 ? -8.611 4.999 11.988 1.00 77.12 104 ILE A N 1
ATOM 766 C CA . ILE A 1 104 ? 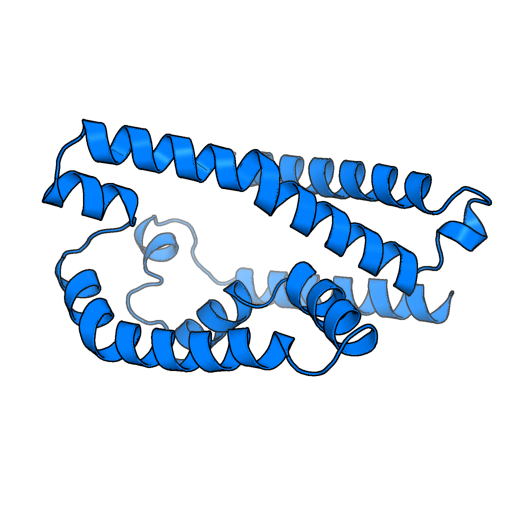-7.679 4.985 13.134 1.00 77.12 104 ILE A CA 1
ATOM 767 C C . ILE A 1 104 ? -7.539 6.377 13.795 1.00 77.12 104 ILE A C 1
ATOM 769 O O . ILE A 1 104 ? -7.583 6.452 15.026 1.00 77.12 104 ILE A O 1
ATOM 773 N N . PRO A 1 105 ? -7.428 7.499 13.050 1.00 74.69 105 PRO A N 1
ATOM 774 C CA . PRO A 1 105 ? -7.383 8.829 13.659 1.00 74.69 105 PRO A CA 1
ATOM 775 C C . PRO A 1 105 ? -8.674 9.200 14.400 1.00 74.69 105 PRO A C 1
ATOM 777 O O . PRO A 1 105 ? -8.630 9.911 15.402 1.00 74.69 105 PRO A O 1
ATOM 780 N N . GLU A 1 106 ? -9.832 8.726 13.938 1.00 74.25 106 GLU A N 1
ATOM 781 C CA . GLU A 1 106 ? -11.106 8.907 14.637 1.00 74.25 106 GLU A CA 1
ATOM 782 C C . GLU A 1 106 ? -11.133 8.143 15.965 1.00 74.25 106 GLU A C 1
ATOM 784 O O . GLU A 1 106 ? -11.511 8.723 16.983 1.00 74.25 106 GLU A O 1
ATOM 789 N N . MET A 1 107 ? -10.609 6.913 15.999 1.00 76.81 107 MET A N 1
ATOM 790 C CA . MET A 1 107 ? -10.424 6.161 17.246 1.00 76.81 107 MET A CA 1
ATOM 791 C C . MET A 1 107 ? -9.542 6.920 18.246 1.00 76.81 107 MET A C 1
ATOM 793 O O . MET A 1 107 ? -9.868 7.003 19.432 1.00 76.81 107 MET A O 1
ATOM 797 N N . LEU A 1 108 ? -8.427 7.484 17.776 1.00 74.56 108 LEU A N 1
ATOM 798 C CA . LEU A 1 108 ? -7.522 8.281 18.608 1.00 74.56 108 LEU A CA 1
ATOM 799 C C . LEU A 1 108 ? -8.192 9.563 19.117 1.00 74.56 108 LEU A C 1
ATOM 801 O O . LEU A 1 108 ? -7.986 9.938 20.269 1.00 74.56 108 LEU A O 1
ATOM 805 N N . GLY A 1 109 ? -9.017 10.203 18.286 1.00 75.44 109 GLY A N 1
ATOM 806 C CA . GLY A 1 109 ? -9.759 11.407 18.654 1.00 75.44 109 GLY A CA 1
ATOM 807 C C . GLY A 1 109 ? -10.831 11.170 19.717 1.00 75.44 109 GLY A C 1
ATOM 808 O O . GLY A 1 109 ? -10.993 12.009 20.593 1.00 75.44 109 GLY A O 1
ATOM 809 N N . ILE A 1 110 ? -11.526 10.029 19.670 1.00 76.88 110 ILE A N 1
ATOM 810 C CA . ILE A 1 110 ? -12.539 9.661 20.675 1.00 76.88 110 ILE A CA 1
ATOM 811 C C . ILE A 1 110 ? -11.880 9.287 22.012 1.00 76.88 110 ILE A C 1
ATOM 813 O O . ILE A 1 110 ? -12.452 9.529 23.071 1.00 76.88 110 ILE A O 1
ATOM 817 N N . ARG A 1 111 ? -10.682 8.687 21.978 1.00 80.12 111 ARG A N 1
ATOM 818 C CA . ARG A 1 111 ? -10.000 8.193 23.183 1.00 80.12 111 ARG A CA 1
ATOM 819 C C . ARG A 1 111 ? -9.148 9.239 23.904 1.00 80.12 111 ARG A C 1
ATOM 821 O O . ARG A 1 111 ? -9.041 9.157 25.124 1.00 80.12 111 ARG A O 1
ATOM 828 N N . TYR A 1 112 ? -8.494 10.137 23.169 1.00 77.50 112 TYR A N 1
ATOM 829 C CA . TYR A 1 112 ? -7.524 11.079 23.732 1.00 77.50 112 TYR A CA 1
ATOM 830 C C . TYR A 1 112 ? -8.013 12.522 23.626 1.00 77.50 112 TYR A C 1
ATOM 832 O O . TYR A 1 112 ? -8.432 13.073 24.634 1.00 77.50 112 TYR A O 1
ATOM 840 N N . ASP A 1 113 ? -7.968 13.127 22.435 1.00 84.19 113 ASP A N 1
ATOM 841 C CA . ASP A 1 113 ? -8.530 14.458 22.170 1.00 84.19 113 ASP A CA 1
ATOM 842 C C . ASP A 1 113 ? -8.459 14.798 20.665 1.00 84.19 113 ASP A C 1
ATOM 844 O O . ASP A 1 113 ? -7.734 14.164 19.883 1.00 84.19 113 ASP A O 1
ATOM 848 N N . ARG A 1 114 ? -9.136 15.873 20.246 1.00 82.56 114 ARG A N 1
ATOM 849 C CA . ARG A 1 114 ? -9.086 16.421 18.880 1.00 82.56 114 ARG A CA 1
ATOM 850 C C . ARG A 1 114 ? -7.673 16.838 18.467 1.00 82.56 114 ARG A C 1
ATOM 852 O O . ARG A 1 114 ? -7.316 16.678 17.300 1.00 82.56 114 ARG A O 1
ATOM 859 N N . MET A 1 115 ? -6.864 17.348 19.398 1.00 83.44 115 MET A N 1
ATOM 860 C CA . MET A 1 115 ? -5.478 17.746 19.115 1.00 83.44 115 MET A CA 1
ATOM 861 C C . MET A 1 115 ? -4.599 16.541 18.764 1.00 83.44 115 MET A C 1
ATOM 863 O O . MET A 1 115 ? -3.870 16.588 17.775 1.00 83.44 115 MET A O 1
ATOM 867 N N . THR A 1 116 ? -4.723 15.427 19.491 1.00 84.00 116 THR A N 1
ATOM 868 C CA . THR A 1 116 ? -3.985 14.186 19.199 1.00 84.00 116 THR A CA 1
ATOM 869 C C . THR A 1 116 ? -4.372 13.610 17.839 1.00 84.00 116 THR A C 1
ATOM 871 O O . THR A 1 116 ? -3.499 13.202 17.073 1.00 84.00 116 THR A O 1
ATOM 874 N N . LYS A 1 117 ? -5.667 13.648 17.489 1.00 84.62 117 LYS A N 1
ATOM 875 C CA . LYS A 1 117 ? -6.145 13.270 16.148 1.00 84.62 117 LYS A CA 1
ATOM 876 C C . LYS A 1 117 ? -5.479 14.103 15.051 1.00 84.62 117 LYS A C 1
ATOM 878 O O . LYS A 1 117 ? -5.088 13.549 14.023 1.00 84.62 117 LYS A O 1
ATOM 883 N N . LEU A 1 118 ? -5.364 15.416 15.254 1.00 85.81 118 LEU A N 1
ATOM 884 C CA . LEU A 1 118 ? -4.816 16.336 14.259 1.00 85.81 118 LEU A CA 1
ATOM 885 C C . LEU A 1 118 ? -3.318 16.090 14.038 1.00 85.81 118 LEU A C 1
ATOM 887 O O . LEU A 1 118 ? -2.895 15.905 12.900 1.00 85.81 118 LEU A O 1
ATOM 891 N N . TRP A 1 119 ? -2.543 15.978 15.121 1.00 89.62 119 TRP A N 1
ATOM 892 C CA . TRP A 1 119 ? -1.112 15.667 15.052 1.00 89.62 119 TRP A CA 1
ATOM 893 C C . TRP A 1 119 ? -0.834 14.311 14.406 1.00 89.62 119 TRP A C 1
ATOM 895 O O . TRP A 1 119 ? 0.025 14.219 13.531 1.00 89.62 119 TRP A O 1
ATOM 905 N N . PHE A 1 120 ? -1.593 13.274 14.775 1.00 88.31 120 PHE A N 1
ATOM 906 C CA . PHE A 1 120 ? -1.451 11.954 14.165 1.00 88.31 120 PHE A CA 1
ATOM 907 C C . PHE A 1 120 ? -1.777 11.984 12.668 1.00 88.31 120 PHE A C 1
ATOM 909 O O . PHE A 1 120 ? -1.032 11.431 11.867 1.00 88.31 120 PHE A O 1
ATOM 916 N N . SER A 1 121 ? -2.854 12.670 12.277 1.00 87.12 121 SER A N 1
ATOM 917 C CA . SER A 1 121 ? -3.246 12.780 10.866 1.00 87.12 121 SER A CA 1
ATOM 918 C C . SER A 1 121 ? -2.193 13.523 10.041 1.00 87.12 121 SER A C 1
ATOM 920 O O . SER A 1 121 ? -1.864 13.083 8.944 1.00 87.12 121 SER A O 1
ATOM 922 N N . ILE A 1 122 ? -1.621 14.609 10.573 1.00 89.94 122 ILE A N 1
ATOM 923 C CA . ILE A 1 122 ? -0.538 15.349 9.909 1.00 89.94 122 ILE A CA 1
ATOM 924 C C . ILE A 1 122 ? 0.700 14.463 9.754 1.00 89.94 122 ILE A C 1
ATOM 926 O O . ILE A 1 122 ? 1.237 14.363 8.653 1.00 89.94 122 ILE A O 1
ATOM 930 N N . ALA A 1 123 ? 1.130 13.791 10.825 1.00 90.50 123 ALA A N 1
ATOM 931 C CA . ALA A 1 123 ? 2.282 12.895 10.781 1.00 90.50 123 ALA A CA 1
ATOM 932 C C . ALA A 1 123 ? 2.072 11.746 9.782 1.00 90.50 123 ALA A C 1
ATOM 934 O O . ALA A 1 123 ? 2.979 11.411 9.023 1.00 90.50 123 ALA A O 1
ATOM 935 N N . TYR A 1 124 ? 0.861 11.188 9.734 1.00 88.19 124 TYR A N 1
ATOM 936 C CA . TYR A 1 124 ? 0.498 10.122 8.807 1.00 88.19 124 TYR A CA 1
ATOM 937 C C . TYR A 1 124 ? 0.524 10.587 7.346 1.00 88.19 124 TYR A C 1
ATOM 939 O O . TYR A 1 124 ? 1.137 9.931 6.508 1.00 88.19 124 TYR A O 1
ATOM 947 N N . ILE A 1 125 ? -0.069 11.749 7.041 1.00 89.88 125 ILE A N 1
ATOM 948 C CA . ILE A 1 125 ? -0.024 12.342 5.694 1.00 89.88 125 ILE A CA 1
ATOM 949 C C . ILE A 1 125 ? 1.423 12.623 5.285 1.00 89.88 125 ILE A C 1
ATOM 951 O O . ILE A 1 125 ? 1.810 12.322 4.160 1.00 89.88 125 ILE A O 1
ATOM 955 N N . PHE A 1 126 ? 2.234 13.159 6.197 1.00 92.94 126 PHE A N 1
ATOM 956 C CA . PHE A 1 126 ? 3.642 13.437 5.937 1.00 92.94 126 PHE A CA 1
ATOM 957 C C . PHE A 1 126 ? 4.417 12.149 5.628 1.00 92.94 126 PHE A C 1
ATOM 959 O O . PHE A 1 126 ? 5.110 12.068 4.618 1.00 92.94 126 PHE A O 1
ATOM 966 N N . MET A 1 127 ? 4.243 11.102 6.436 1.00 90.00 127 MET A N 1
ATOM 967 C CA . MET A 1 127 ? 4.848 9.793 6.184 1.00 90.00 127 MET A CA 1
ATOM 968 C C . MET A 1 127 ? 4.433 9.229 4.818 1.00 90.00 127 MET A C 1
ATOM 970 O O . MET A 1 127 ? 5.279 8.752 4.062 1.00 90.00 127 MET A O 1
ATOM 974 N N . PHE A 1 128 ? 3.151 9.325 4.462 1.00 88.31 128 PHE A N 1
ATOM 975 C CA . PHE A 1 128 ? 2.666 8.861 3.164 1.00 88.31 128 PHE A CA 1
ATOM 976 C C . PHE A 1 128 ? 3.258 9.654 1.999 1.00 88.31 128 PHE A C 1
ATOM 978 O O . PHE A 1 128 ? 3.665 9.061 1.001 1.00 88.31 128 PHE A O 1
ATOM 985 N N . LEU A 1 129 ? 3.348 10.976 2.136 1.00 88.69 129 LEU A N 1
ATOM 986 C CA . LEU A 1 129 ? 3.857 11.861 1.094 1.00 88.69 129 LEU A CA 1
ATOM 987 C C . LEU A 1 129 ? 5.352 11.650 0.827 1.00 88.69 129 LEU A C 1
ATOM 989 O O . LEU A 1 129 ? 5.765 11.620 -0.329 1.00 88.69 129 LEU A O 1
ATOM 993 N N . PHE A 1 130 ? 6.158 11.507 1.881 1.00 89.75 130 PHE A N 1
ATOM 994 C CA . PHE A 1 130 ? 7.618 11.455 1.763 1.00 89.75 130 PHE A CA 1
ATOM 995 C C . PHE A 1 130 ? 8.189 10.044 1.642 1.00 89.75 130 PHE A C 1
ATOM 997 O O . PHE A 1 130 ? 9.276 9.885 1.094 1.00 89.75 130 PHE A O 1
ATOM 1004 N N . VAL A 1 131 ? 7.485 9.028 2.145 1.00 87.69 131 VAL A N 1
ATOM 1005 C CA . VAL A 1 131 ? 7.989 7.648 2.167 1.00 87.69 131 VAL A CA 1
ATOM 1006 C C . VAL A 1 131 ? 7.142 6.761 1.268 1.00 87.69 131 VAL A C 1
ATOM 1008 O O . VAL A 1 131 ? 7.649 6.220 0.290 1.00 87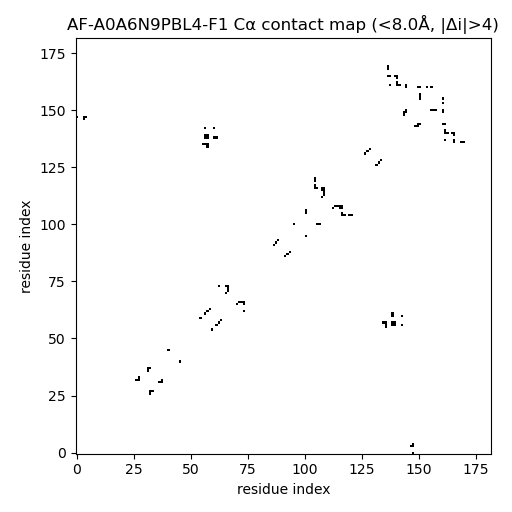.69 131 VAL A O 1
ATOM 1011 N N . GLN A 1 132 ? 5.843 6.651 1.547 1.00 86.50 132 GLN A N 1
ATOM 1012 C CA . GLN A 1 132 ? 5.023 5.615 0.920 1.00 86.50 132 GLN A CA 1
ATOM 1013 C C . GLN A 1 132 ? 4.809 5.848 -0.582 1.00 86.50 132 GLN A C 1
ATOM 1015 O O . GLN A 1 132 ? 5.030 4.946 -1.389 1.00 86.50 132 GLN A O 1
ATOM 1020 N N . ILE A 1 133 ? 4.398 7.058 -0.976 1.00 86.88 133 ILE A N 1
ATOM 1021 C CA . ILE A 1 133 ? 4.106 7.382 -2.379 1.00 86.88 133 ILE A CA 1
ATOM 1022 C C . ILE A 1 133 ? 5.368 7.266 -3.258 1.00 86.88 133 ILE A C 1
ATOM 1024 O O . ILE A 1 133 ? 5.293 6.589 -4.288 1.00 86.88 133 ILE A O 1
ATOM 1028 N N . PRO A 1 134 ? 6.533 7.842 -2.885 1.00 85.19 134 PRO A N 1
ATOM 1029 C CA . PRO A 1 134 ? 7.750 7.706 -3.681 1.00 85.19 134 PRO A CA 1
ATOM 1030 C C . PRO A 1 134 ? 8.218 6.258 -3.832 1.00 85.19 134 PRO A C 1
ATOM 1032 O O . PRO A 1 134 ? 8.614 5.869 -4.930 1.00 85.19 134 PRO A O 1
ATOM 1035 N N . VAL A 1 135 ? 8.146 5.452 -2.765 1.00 84.88 135 VAL A N 1
ATOM 1036 C CA . VAL A 1 135 ? 8.555 4.039 -2.806 1.00 84.88 135 VAL A CA 1
ATOM 1037 C C . VAL A 1 135 ? 7.663 3.244 -3.760 1.00 84.88 135 VAL A C 1
ATOM 1039 O O . VAL A 1 135 ? 8.181 2.551 -4.634 1.00 84.88 135 VAL A O 1
ATOM 1042 N N . ILE A 1 136 ? 6.338 3.406 -3.678 1.00 84.25 136 ILE A N 1
ATOM 1043 C CA . ILE A 1 136 ? 5.395 2.722 -4.579 1.00 84.25 136 ILE A CA 1
ATOM 1044 C C . ILE A 1 136 ? 5.625 3.133 -6.038 1.00 84.25 136 ILE A C 1
ATOM 1046 O O . ILE A 1 136 ? 5.677 2.269 -6.916 1.00 84.25 136 ILE A O 1
ATOM 1050 N N . LEU A 1 137 ? 5.782 4.435 -6.308 1.00 84.00 137 LEU A N 1
ATOM 1051 C CA . LEU A 1 137 ? 6.029 4.945 -7.660 1.00 84.00 137 LEU A CA 1
ATOM 1052 C C . LEU A 1 137 ? 7.350 4.417 -8.230 1.00 84.00 137 LEU A C 1
ATOM 1054 O O . LEU A 1 137 ? 7.389 3.962 -9.372 1.00 84.00 137 LEU A O 1
ATOM 1058 N N . TYR A 1 138 ? 8.420 4.438 -7.433 1.00 83.81 138 TYR A N 1
ATOM 1059 C CA . TYR A 1 138 ? 9.728 3.942 -7.845 1.00 83.81 138 TYR A CA 1
ATOM 1060 C C . TYR A 1 138 ? 9.705 2.435 -8.122 1.00 83.81 138 TYR A C 1
ATOM 1062 O O . TYR A 1 138 ? 10.111 2.004 -9.202 1.00 83.81 138 TYR A O 1
ATOM 1070 N N . SER A 1 139 ? 9.189 1.633 -7.185 1.00 83.38 139 SER A N 1
ATOM 1071 C CA . SER A 1 139 ? 9.079 0.182 -7.354 1.00 83.38 139 SER A CA 1
ATOM 1072 C C . SER A 1 139 ? 8.198 -0.182 -8.548 1.00 83.38 139 SER A C 1
ATOM 1074 O O . SER A 1 139 ? 8.572 -1.060 -9.322 1.00 83.38 139 SER A O 1
ATOM 1076 N N . GLY A 1 140 ? 7.081 0.526 -8.752 1.00 81.94 140 GLY A N 1
ATOM 1077 C CA . GLY A 1 140 ? 6.217 0.355 -9.920 1.00 81.94 140 GLY A CA 1
ATOM 1078 C C . GLY A 1 140 ? 6.962 0.609 -11.231 1.00 81.94 140 GLY A C 1
ATOM 1079 O O . GLY A 1 140 ? 7.011 -0.267 -12.093 1.00 81.94 140 GLY A O 1
ATOM 1080 N N . SER A 1 141 ? 7.611 1.766 -11.364 1.00 80.06 141 SER A N 1
ATOM 1081 C CA . SER A 1 141 ? 8.392 2.118 -12.557 1.00 80.06 141 SER A CA 1
ATOM 1082 C C . SER A 1 141 ? 9.538 1.142 -12.832 1.00 80.06 141 SER A C 1
ATOM 1084 O O . SER A 1 141 ? 9.798 0.808 -13.987 1.00 80.06 141 SER A O 1
ATOM 1086 N N . LEU A 1 142 ? 10.187 0.628 -11.786 1.00 80.06 142 LEU A N 1
ATOM 1087 C CA . LEU A 1 142 ? 11.251 -0.366 -11.908 1.00 80.06 142 LEU A CA 1
ATOM 1088 C C . LEU A 1 142 ? 10.723 -1.709 -12.438 1.00 80.06 142 LEU A C 1
ATOM 1090 O O . LEU A 1 142 ? 11.395 -2.350 -13.247 1.00 80.06 142 LEU A O 1
ATOM 1094 N N . VAL A 1 143 ? 9.511 -2.128 -12.055 1.00 79.25 143 VAL A N 1
ATOM 1095 C CA . VAL A 1 143 ? 8.860 -3.321 -12.634 1.00 79.25 143 VAL A CA 1
ATOM 1096 C C . VAL A 1 143 ? 8.678 -3.142 -14.142 1.00 79.25 143 VAL A C 1
ATOM 1098 O O . VAL A 1 143 ? 9.047 -4.018 -14.925 1.00 79.25 143 VAL A O 1
ATOM 1101 N N . PHE A 1 144 ? 8.157 -1.985 -14.556 1.00 75.31 144 PHE A N 1
ATOM 1102 C CA . PHE A 1 144 ? 7.951 -1.665 -15.968 1.00 75.31 144 PHE A CA 1
ATOM 1103 C C . PHE A 1 144 ? 9.272 -1.602 -16.748 1.00 75.31 144 PHE A C 1
ATOM 1105 O O . PHE A 1 144 ? 9.346 -2.136 -17.855 1.00 75.31 144 PHE A O 1
ATOM 1112 N N . GLU A 1 145 ? 10.332 -1.023 -16.178 1.00 75.50 145 GLU A N 1
ATOM 1113 C CA . GLU A 1 145 ? 11.659 -1.020 -16.806 1.00 75.50 145 GLU A CA 1
ATOM 1114 C C . GLU A 1 145 ? 12.176 -2.449 -17.039 1.00 75.50 145 GLU A C 1
ATOM 1116 O O . GLU A 1 145 ? 12.620 -2.762 -18.145 1.00 75.50 145 GLU A O 1
ATOM 1121 N N . ASN A 1 146 ? 12.077 -3.326 -16.034 1.00 74.81 146 ASN A N 1
ATOM 1122 C CA . ASN A 1 146 ? 12.572 -4.703 -16.124 1.00 74.81 146 ASN A CA 1
ATOM 1123 C C . ASN A 1 146 ? 11.758 -5.573 -17.093 1.00 74.81 146 ASN A C 1
ATOM 1125 O O . ASN A 1 146 ? 12.338 -6.387 -17.808 1.00 74.81 146 ASN A O 1
ATOM 1129 N N . ILE A 1 147 ? 10.433 -5.401 -17.152 1.00 75.44 147 ILE A N 1
ATOM 1130 C CA . ILE A 1 147 ? 9.570 -6.177 -18.057 1.00 75.44 147 ILE A CA 1
ATOM 1131 C C . ILE A 1 147 ? 9.744 -5.735 -19.514 1.00 75.44 147 ILE A C 1
ATOM 1133 O O . ILE A 1 147 ? 9.837 -6.575 -20.412 1.00 75.44 147 ILE A O 1
ATOM 1137 N N . PHE A 1 148 ? 9.764 -4.424 -19.770 1.00 70.56 148 PHE A N 1
ATOM 1138 C CA . PHE A 1 148 ? 9.763 -3.892 -21.135 1.00 70.56 148 PHE A CA 1
ATOM 1139 C C . PHE A 1 148 ? 11.161 -3.615 -21.690 1.00 70.56 148 PHE A C 1
ATOM 1141 O O . PHE A 1 148 ? 11.298 -3.438 -22.900 1.00 70.56 148 PHE A O 1
ATOM 1148 N N . GLY A 1 149 ? 12.200 -3.597 -20.849 1.00 67.38 149 GLY A N 1
ATOM 1149 C CA . GLY A 1 149 ? 13.568 -3.314 -21.281 1.00 67.38 149 GLY A CA 1
ATOM 1150 C C . GLY A 1 149 ? 13.720 -1.902 -21.851 1.00 67.38 149 GLY A C 1
ATOM 1151 O O . GLY A 1 149 ? 14.499 -1.692 -22.780 1.00 67.38 149 GLY A O 1
ATOM 1152 N N . LEU A 1 150 ? 12.960 -0.936 -21.320 1.00 60.81 150 LEU A N 1
ATOM 1153 C CA . LEU A 1 150 ? 12.859 0.435 -21.847 1.00 60.81 150 LEU A CA 1
ATOM 1154 C C . LEU A 1 150 ? 14.219 1.145 -21.930 1.00 60.81 150 LEU A C 1
ATOM 1156 O O . LEU A 1 150 ? 14.460 1.894 -22.876 1.00 60.81 150 LEU A O 1
ATOM 1160 N N . SER A 1 151 ? 15.137 0.840 -21.010 1.00 57.09 151 SER A N 1
ATOM 1161 C CA . SER A 1 151 ? 16.518 1.340 -21.026 1.00 57.09 151 SER A CA 1
ATOM 1162 C C . SER A 1 151 ? 17.301 0.922 -22.282 1.00 57.09 151 SER A C 1
ATOM 1164 O O . SER A 1 151 ? 18.141 1.681 -22.756 1.00 57.09 151 SER A O 1
ATOM 1166 N N . GLY A 1 152 ? 16.996 -0.238 -22.879 1.00 55.81 152 GLY A N 1
ATOM 1167 C CA . GLY A 1 152 ? 17.608 -0.685 -24.137 1.00 55.81 152 GLY A CA 1
ATOM 1168 C C . GLY A 1 152 ? 17.017 -0.032 -25.392 1.00 55.81 152 GLY A C 1
ATOM 1169 O O . GLY A 1 152 ? 17.699 0.057 -26.406 1.00 55.81 152 GLY A O 1
ATOM 1170 N N . ILE A 1 153 ? 15.770 0.445 -25.331 1.00 57.03 153 ILE A N 1
ATOM 1171 C CA . ILE A 1 153 ? 15.055 1.049 -26.471 1.00 57.03 153 ILE A CA 1
ATOM 1172 C C . ILE A 1 153 ? 15.314 2.551 -26.562 1.00 57.03 153 ILE A C 1
ATOM 1174 O O . ILE A 1 153 ? 15.463 3.082 -27.658 1.00 57.03 153 ILE A O 1
ATOM 1178 N N . LEU A 1 154 ? 15.351 3.240 -25.417 1.00 56.56 154 LEU A N 1
ATOM 1179 C CA . LEU A 1 154 ? 15.569 4.686 -25.368 1.00 56.56 154 LEU A CA 1
ATOM 1180 C C . LEU A 1 154 ? 17.054 5.085 -25.410 1.00 56.56 154 LEU A C 1
ATOM 1182 O O . LEU A 1 154 ? 17.341 6.265 -25.575 1.00 56.56 154 LEU A O 1
ATOM 1186 N N . GLY A 1 155 ? 17.999 4.145 -25.266 1.00 54.66 155 GLY A N 1
ATOM 1187 C CA . GLY A 1 155 ? 19.440 4.449 -25.275 1.00 54.66 155 GLY A CA 1
ATOM 1188 C C . GLY A 1 155 ? 19.890 5.380 -24.136 1.00 54.66 155 GLY A C 1
ATOM 1189 O O . GLY A 1 155 ? 20.938 6.015 -24.228 1.00 54.66 155 GLY A O 1
ATOM 1190 N N . CYS A 1 156 ? 19.090 5.482 -23.073 1.00 56.94 156 CYS A N 1
ATOM 1191 C CA . CYS A 1 156 ? 19.259 6.418 -21.964 1.00 56.94 156 CYS A CA 1
ATOM 1192 C C . CYS A 1 156 ? 19.641 5.701 -20.660 1.00 56.94 156 CYS A C 1
ATOM 1194 O O . CYS A 1 156 ? 19.421 4.502 -20.495 1.00 56.94 156 CYS A O 1
ATOM 1196 N N . SER A 1 157 ? 20.194 6.455 -19.703 1.00 59.44 157 SER A N 1
ATOM 1197 C CA . SER A 1 157 ? 20.507 5.957 -18.355 1.00 59.44 157 SER A CA 1
ATOM 1198 C C . SER A 1 157 ? 19.240 5.445 -17.656 1.00 59.44 157 SER A C 1
ATOM 1200 O O . SER A 1 157 ? 18.196 6.082 -17.789 1.00 59.44 157 SER A O 1
ATOM 1202 N N . LYS A 1 158 ? 19.336 4.357 -16.868 1.00 60.81 158 LYS A N 1
ATOM 1203 C CA . LYS A 1 158 ? 18.205 3.689 -16.173 1.00 60.81 158 LYS A CA 1
ATOM 1204 C C . LYS A 1 158 ? 17.273 4.649 -15.419 1.00 60.81 158 LYS A C 1
ATOM 1206 O O . LYS A 1 158 ? 16.079 4.409 -15.308 1.00 60.81 158 LYS A O 1
ATOM 1211 N N . LEU A 1 159 ? 17.797 5.780 -14.946 1.00 63.69 159 LEU A N 1
ATOM 1212 C CA . LEU A 1 159 ? 17.032 6.775 -14.192 1.00 63.69 159 LEU A CA 1
ATOM 1213 C C . LEU A 1 159 ? 16.034 7.581 -15.042 1.00 63.69 159 LEU A C 1
ATOM 1215 O O . LEU A 1 159 ? 14.979 7.957 -14.540 1.00 63.69 159 LEU A O 1
ATOM 1219 N N . GLN A 1 160 ? 16.320 7.842 -16.320 1.00 66.00 160 GLN A N 1
ATOM 1220 C CA . GLN A 1 160 ? 15.436 8.639 -17.184 1.00 66.00 160 GLN A CA 1
ATOM 1221 C C . GLN A 1 160 ? 14.085 7.959 -17.481 1.00 66.00 160 GLN A C 1
ATOM 1223 O O . GLN A 1 160 ? 13.056 8.610 -17.286 1.00 66.00 160 GLN A O 1
ATOM 1228 N N . PRO A 1 161 ? 14.025 6.676 -17.899 1.00 63.88 161 PRO A N 1
ATOM 1229 C CA . PRO A 1 161 ? 12.748 6.004 -18.120 1.00 63.88 161 PRO A CA 1
ATOM 1230 C C . PRO A 1 161 ? 11.962 5.808 -16.818 1.00 63.88 161 PRO A C 1
ATOM 1232 O O . PRO A 1 161 ? 10.742 5.943 -16.844 1.00 63.88 161 PRO A O 1
ATOM 1235 N N . ILE A 1 162 ? 12.627 5.589 -15.675 1.00 70.56 162 ILE A N 1
ATOM 1236 C CA . ILE A 1 162 ? 11.959 5.509 -14.364 1.00 70.56 162 ILE A CA 1
ATOM 1237 C C . ILE A 1 162 ? 11.233 6.821 -14.040 1.00 70.56 162 ILE A C 1
ATOM 1239 O O . ILE A 1 162 ? 10.073 6.793 -13.641 1.00 70.56 162 ILE A O 1
ATOM 1243 N N . VAL A 1 163 ? 11.877 7.977 -14.240 1.00 74.50 163 VAL A N 1
ATOM 1244 C CA . VAL A 1 163 ? 11.259 9.288 -13.969 1.00 74.50 163 VAL A CA 1
ATOM 1245 C C . VAL A 1 163 ? 10.066 9.546 -14.892 1.00 74.50 163 VAL A C 1
ATOM 1247 O O . VAL A 1 163 ? 9.017 9.990 -14.426 1.00 74.50 163 VAL A O 1
ATOM 1250 N N . ILE A 1 164 ? 10.193 9.226 -16.182 1.00 76.00 164 ILE A N 1
ATOM 1251 C CA . ILE A 1 164 ? 9.101 9.378 -17.156 1.00 76.00 164 ILE A CA 1
ATOM 1252 C C . ILE A 1 164 ? 7.910 8.487 -16.779 1.00 76.00 164 ILE A C 1
ATOM 1254 O O . ILE A 1 164 ? 6.769 8.947 -16.798 1.00 76.00 164 ILE A O 1
ATOM 1258 N N . LEU A 1 165 ? 8.168 7.236 -16.390 1.00 75.31 165 LEU A N 1
ATOM 1259 C CA . LEU A 1 165 ? 7.134 6.307 -15.939 1.00 75.31 165 LEU A CA 1
ATOM 1260 C C . LEU A 1 165 ? 6.475 6.771 -14.637 1.00 75.31 165 LEU A C 1
ATOM 1262 O O . LEU A 1 165 ? 5.251 6.748 -14.550 1.00 75.31 165 LEU A O 1
ATOM 1266 N N . CYS A 1 166 ? 7.244 7.272 -13.667 1.00 77.19 166 CYS A N 1
ATOM 1267 C CA . CYS A 1 166 ? 6.691 7.840 -12.436 1.00 77.19 166 CYS A CA 1
ATOM 1268 C C . CYS A 1 166 ? 5.725 8.994 -12.736 1.00 77.19 166 CYS A C 1
ATOM 1270 O O . CYS A 1 166 ? 4.629 9.044 -12.175 1.00 77.19 166 CYS A O 1
ATOM 1272 N N . ILE A 1 167 ? 6.100 9.901 -13.644 1.00 79.25 167 ILE A N 1
ATOM 1273 C CA . ILE A 1 167 ? 5.243 11.017 -14.064 1.00 79.25 167 ILE A CA 1
ATOM 1274 C C . ILE A 1 167 ? 3.991 10.489 -14.774 1.00 79.25 167 ILE A C 1
ATOM 1276 O O . ILE A 1 167 ? 2.885 10.912 -14.445 1.00 79.25 167 ILE A O 1
ATOM 1280 N N . ALA A 1 168 ? 4.135 9.531 -15.692 1.00 79.25 168 ALA A N 1
ATOM 1281 C CA . ALA A 1 168 ? 3.006 8.944 -16.409 1.00 79.25 168 ALA A CA 1
ATOM 1282 C C . ALA A 1 168 ? 2.008 8.255 -15.461 1.00 79.25 168 ALA A C 1
ATOM 1284 O O . ALA A 1 168 ? 0.810 8.523 -15.539 1.00 79.25 168 ALA A O 1
ATOM 1285 N N . ILE A 1 169 ? 2.491 7.430 -14.524 1.00 79.94 169 ILE A N 1
ATOM 1286 C CA . ILE A 1 169 ? 1.659 6.753 -13.515 1.00 79.94 169 ILE A CA 1
ATOM 1287 C C . ILE A 1 169 ? 0.950 7.788 -12.630 1.00 79.94 169 ILE A C 1
ATOM 1289 O O . ILE A 1 169 ? -0.241 7.650 -12.356 1.00 79.94 169 ILE A O 1
ATOM 1293 N N . THR A 1 170 ? 1.645 8.862 -12.242 1.00 80.56 170 THR A N 1
ATOM 1294 C CA . THR A 1 170 ? 1.066 9.946 -11.433 1.00 80.56 170 THR A CA 1
ATOM 1295 C C . THR A 1 170 ? -0.035 10.699 -12.184 1.00 80.56 170 THR A C 1
ATOM 1297 O O . THR A 1 170 ? -1.086 10.981 -11.609 1.00 80.56 170 THR A O 1
ATOM 1300 N N . ILE A 1 171 ? 0.166 11.003 -13.470 1.00 81.69 171 ILE A N 1
ATOM 1301 C CA . ILE A 1 171 ? -0.836 11.679 -14.307 1.00 81.69 171 ILE A CA 1
ATOM 1302 C C . ILE A 1 171 ? -2.066 10.789 -14.489 1.00 81.69 171 ILE A C 1
ATOM 1304 O O . ILE A 1 171 ? -3.182 11.250 -14.267 1.00 81.69 171 ILE A O 1
ATOM 1308 N N . VAL A 1 172 ? -1.876 9.513 -14.837 1.00 80.69 172 VAL A N 1
ATOM 1309 C CA . VAL A 1 172 ? -2.988 8.565 -15.016 1.00 80.69 172 VAL A CA 1
ATOM 1310 C C . VAL A 1 172 ? -3.768 8.393 -13.712 1.00 80.69 172 VAL A C 1
ATOM 1312 O O . VAL A 1 172 ? -4.996 8.478 -13.725 1.00 80.69 172 VAL A O 1
ATOM 1315 N N . GLY A 1 173 ? -3.072 8.232 -12.581 1.00 74.69 173 GLY A N 1
ATOM 1316 C CA . GLY A 1 173 ? -3.700 8.158 -11.261 1.00 74.69 173 GLY A CA 1
ATOM 1317 C C . GLY A 1 173 ? -4.475 9.430 -10.902 1.00 74.69 173 GLY A C 1
ATOM 1318 O O . GLY A 1 173 ? -5.604 9.350 -10.420 1.00 74.69 173 GLY A O 1
ATOM 1319 N N . SER A 1 174 ? -3.923 10.606 -11.214 1.00 76.19 174 SER A N 1
ATOM 1320 C CA . SER A 1 174 ? -4.604 11.888 -10.991 1.00 76.19 174 SER A CA 1
ATOM 1321 C C . SER A 1 174 ? -5.856 12.019 -11.863 1.00 76.19 174 SER A C 1
ATOM 1323 O O . SER A 1 174 ? -6.916 12.384 -11.363 1.00 76.19 174 SER A O 1
ATOM 1325 N N . CYS A 1 175 ? -5.776 11.671 -13.151 1.00 72.75 175 CYS A N 1
ATOM 1326 C CA . CYS A 1 175 ? -6.926 11.683 -14.058 1.00 72.75 175 CYS A CA 1
ATOM 1327 C C . CYS A 1 175 ? -8.037 10.728 -13.609 1.00 72.75 175 CYS A C 1
ATOM 1329 O O . CYS A 1 175 ? -9.210 11.080 -13.721 1.00 72.75 175 CYS A O 1
ATOM 1331 N N . TYR A 1 176 ? -7.688 9.547 -13.088 1.00 68.75 176 TYR A N 1
ATOM 1332 C CA . TYR A 1 176 ? -8.671 8.613 -12.541 1.00 68.75 176 TYR A CA 1
ATOM 1333 C C . TYR A 1 176 ? -9.385 9.210 -11.322 1.00 68.75 176 TYR A C 1
ATOM 1335 O O . TYR A 1 176 ? -10.612 9.262 -11.297 1.00 68.75 176 TYR A O 1
ATOM 1343 N N . TYR A 1 177 ? -8.628 9.767 -10.371 1.00 65.50 177 TYR A N 1
ATOM 1344 C CA . TYR A 1 177 ? -9.189 10.426 -9.188 1.00 65.50 177 TYR A CA 1
ATOM 1345 C C . TYR A 1 177 ? -10.124 11.594 -9.541 1.00 65.50 177 TYR A C 1
ATOM 1347 O O . TYR A 1 177 ? -11.182 11.760 -8.936 1.00 65.50 177 TYR A O 1
ATOM 1355 N N . PHE A 1 178 ? -9.765 12.400 -10.545 1.00 58.16 178 PHE A N 1
ATOM 1356 C CA . PHE A 1 178 ? -10.619 13.497 -11.004 1.00 58.16 178 PHE A CA 1
ATOM 1357 C C . PHE A 1 178 ? -11.907 13.017 -11.682 1.00 58.16 178 PHE A C 1
ATOM 1359 O O . PHE A 1 178 ? -12.906 13.732 -11.635 1.00 58.16 178 PHE A O 1
ATOM 1366 N N . ARG A 1 179 ? -11.910 11.828 -12.295 1.00 51.94 179 ARG A N 1
ATOM 1367 C CA . ARG A 1 179 ? -13.087 11.281 -12.980 1.00 51.94 179 ARG A CA 1
ATOM 1368 C C . ARG A 1 179 ? -14.081 10.607 -12.039 1.00 51.94 179 ARG A C 1
ATOM 1370 O O . ARG A 1 179 ? -15.247 10.537 -12.379 1.00 51.94 179 ARG A O 1
ATOM 1377 N N . GLU A 1 180 ? -13.637 10.144 -10.875 1.00 47.44 180 GLU A N 1
ATOM 1378 C CA . GLU A 1 180 ? -14.504 9.546 -9.849 1.00 47.44 180 GLU A CA 1
ATOM 1379 C C . GLU A 1 180 ? -15.276 10.601 -9.030 1.00 47.44 180 GLU A C 1
ATOM 1381 O O . GLU A 1 180 ? -16.257 10.285 -8.365 1.00 47.44 180 GLU A O 1
ATOM 1386 N N . LYS A 1 181 ? -14.855 11.874 -9.084 1.00 40.16 181 LYS A N 1
ATOM 1387 C CA . LYS A 1 181 ? -15.525 12.993 -8.398 1.00 40.16 181 LYS A CA 1
ATOM 1388 C C . LYS A 1 181 ? -16.627 13.697 -9.205 1.00 40.16 181 LYS A C 1
ATOM 1390 O O . LYS A 1 181 ? -17.313 14.532 -8.616 1.00 40.16 181 LYS A O 1
ATOM 1395 N N . ASN A 1 182 ? -16.772 13.398 -10.497 1.00 34.53 182 ASN A N 1
ATOM 1396 C CA . ASN A 1 182 ? -17.795 13.962 -11.391 1.00 34.53 182 ASN A CA 1
ATOM 1397 C C . ASN A 1 182 ? -18.823 12.900 -11.769 1.00 34.53 182 ASN A C 1
ATOM 1399 O O . ASN A 1 182 ? -20.006 13.281 -11.898 1.00 34.53 182 ASN A O 1
#

Mean predicted aligned error: 11.32 Å

pLDDT: mean 74.33, std 12.52, range [34.53, 92.94]

Sequence (182 aa):
MLWTIISFIGFTIAVAVIAYFKTKDDDQTTAEGYFLAGRGLPGIVIAGSLLLTNISAEQLVGTNGQTWASNMSAMAFEVVAAVSCLILALFAAPRYLKSGISTIPEMLGIRYDRMTKLWFSIAYIFMFLFVQIPVILYSGSLVFENIFGLSGILGCSKLQPIVILCIAITIVGSCYYFREKN

Radius of gyration: 20.48 Å; Cα contacts (8 Å, |Δi|>4): 78; chains: 1; bounding box: 48×33×53 Å